Protein AF-A0A960V7I1-F1 (afdb_monomer_lite)

Foldseek 3Di:
DQLQQPADQLLVLLLLLLQLLVVLCVVVVHDDAPLLSSVLSSLVSCVSYPVSCVVCVVLADPDLCVLVVVPVVADLQPLRLVSSLSSLVSNLSVLLLVLLQDDDDPCSVVSLQSSLVSLQSNLVSCVSNVNNSSSVSSPCCSVCSPVSSPSSSVSVVVCSSYRRDNDDQDPVNCVNPVPPPDVVVVVVVVCVVVVNDDDPPDDPPPDDPVVVVVVVVPDD

pLDDT: mean 78.16, std 18.85, range [32.22, 98.19]

Secondary structure (DSSP, 8-state):
---------HHHHHHHHHHHHHHHHHHTT----HHHHHHHHHHHHHHH-HHHHHHHGGG--SSTTHHHHHHHHS-TTTT-HHHHHHHHHHHHHHHHHHHHHS---TTHHHHTHHHHHHHHHHHHHHHHTT-HHHHHHHHHHHHTHHHHHHHHHHHHHHTTTSPPPP-PPPHHHHHHHTT---HHHHHHHHHHHTT-PPP----S----HHHHHHHTT---

Sequence (220 aa):
MEPELPGGVWKDTYSHHLLGLGRFLEKNKTSMQAENFVYLAGMIARWLDKDYKEDTETFIMEDPEEMDHVVRRHSPFIGQNAPVVTISRLNAEFLTITIAQKEKSVFRQFELKTPKKFFGIASTYSYQAGNKNLAEIFRFFSMKINPITEVLGSYLDSLDGKLPEHSPITEGLWDKFGKSLNSRNKRKEYNEKMGIEEEIVDRDSEVEVNKLIRGLFSGN

Radius of gyration: 18.8 Å; chains: 1; bounding box: 44×60×39 Å

Structure (mmCIF, N/CA/C/O backbone):
data_AF-A0A960V7I1-F1
#
_entry.id   AF-A0A960V7I1-F1
#
loop_
_atom_site.group_PDB
_atom_site.id
_atom_site.type_symbol
_atom_site.label_atom_id
_atom_site.label_alt_id
_atom_site.label_comp_id
_atom_site.label_asym_id
_atom_site.label_entity_id
_atom_site.label_seq_id
_atom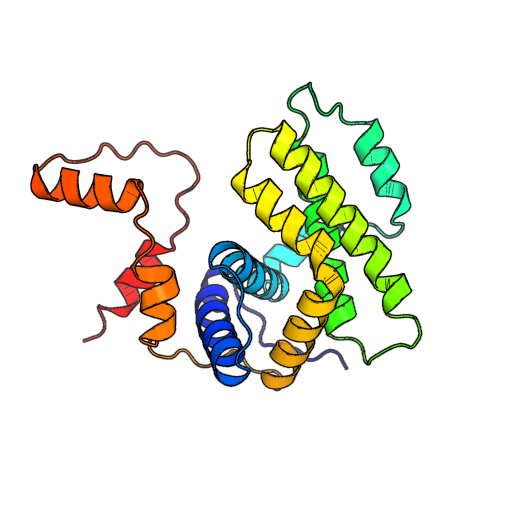_site.pdbx_PDB_ins_code
_atom_site.Cartn_x
_atom_site.Cartn_y
_atom_site.Cartn_z
_atom_site.occupancy
_atom_site.B_iso_or_equiv
_atom_site.auth_seq_id
_atom_site.auth_comp_id
_atom_site.auth_asym_id
_atom_site.auth_atom_id
_atom_site.pdbx_PDB_model_num
ATOM 1 N N . MET A 1 1 ? -16.861 -16.842 2.582 1.00 32.22 1 MET A N 1
ATOM 2 C CA . MET A 1 1 ? -17.668 -15.721 2.065 1.00 32.22 1 MET A CA 1
ATOM 3 C C . MET A 1 1 ? -16.778 -14.507 2.230 1.00 32.22 1 MET A C 1
ATOM 5 O O . MET A 1 1 ? -16.422 -14.220 3.366 1.00 32.22 1 MET A O 1
ATOM 9 N N . GLU A 1 2 ? -16.264 -13.933 1.141 1.00 37.22 2 GLU A N 1
ATOM 10 C CA . GLU A 1 2 ? -15.474 -12.700 1.246 1.00 37.22 2 GLU A CA 1
ATOM 11 C C . GLU A 1 2 ? -16.394 -11.598 1.787 1.00 37.22 2 GLU A C 1
ATOM 13 O O . GLU A 1 2 ? -17.542 -11.521 1.346 1.00 37.22 2 GLU A O 1
ATOM 18 N N . PRO A 1 3 ? -15.968 -10.793 2.774 1.00 38.22 3 PRO A N 1
ATOM 19 C CA . PRO A 1 3 ? -16.756 -9.647 3.190 1.00 38.22 3 PRO A CA 1
ATOM 20 C C . PRO A 1 3 ? -16.837 -8.673 2.009 1.00 38.22 3 PRO A C 1
ATOM 22 O O . PRO A 1 3 ? -15.858 -8.002 1.680 1.00 38.22 3 PRO A O 1
ATOM 25 N N . GLU A 1 4 ? -18.003 -8.619 1.362 1.00 50.44 4 GLU A N 1
ATOM 26 C CA . GLU A 1 4 ? -18.344 -7.602 0.368 1.00 50.44 4 GLU A CA 1
ATOM 27 C C . GLU A 1 4 ? -18.485 -6.261 1.094 1.00 50.44 4 GLU A C 1
ATOM 29 O O . GLU A 1 4 ? -19.568 -5.837 1.491 1.00 50.44 4 GLU A O 1
ATOM 34 N N . LEU A 1 5 ? -17.353 -5.598 1.330 1.00 55.09 5 LEU A N 1
ATOM 35 C CA . LEU A 1 5 ? -17.354 -4.171 1.626 1.00 55.09 5 LEU A CA 1
ATOM 36 C C . LEU A 1 5 ? -18.047 -3.455 0.454 1.00 55.09 5 LEU A C 1
ATOM 38 O O . LEU A 1 5 ? -17.820 -3.857 -0.691 1.00 55.09 5 LEU A O 1
ATOM 42 N N . PRO A 1 6 ? -18.877 -2.422 0.696 1.00 52.47 6 PRO A N 1
ATOM 43 C CA . PRO A 1 6 ? -19.656 -1.805 -0.367 1.00 52.47 6 PRO A CA 1
ATOM 44 C C . PRO A 1 6 ? -18.699 -1.277 -1.432 1.00 52.47 6 PRO A C 1
ATOM 46 O O . PRO A 1 6 ? -17.893 -0.385 -1.156 1.00 52.47 6 PRO A O 1
ATOM 49 N N . GLY A 1 7 ? -18.756 -1.872 -2.623 1.00 55.75 7 GLY A N 1
ATOM 50 C CA . GLY A 1 7 ? -17.982 -1.407 -3.765 1.00 55.75 7 GLY A CA 1
ATOM 51 C C . GLY A 1 7 ? -18.329 0.048 -4.070 1.00 55.75 7 GLY A C 1
ATOM 52 O O . GLY A 1 7 ? -19.474 0.474 -3.904 1.00 55.75 7 GLY A O 1
ATOM 53 N N . GLY A 1 8 ? -17.340 0.823 -4.496 1.00 60.84 8 GLY A N 1
ATOM 54 C CA . GLY A 1 8 ? -17.523 2.231 -4.832 1.0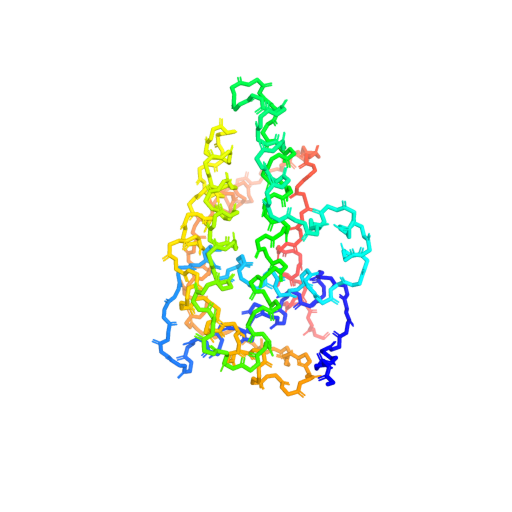0 60.84 8 GLY A CA 1
ATOM 55 C C . GLY A 1 8 ? -16.308 2.794 -5.552 1.00 60.84 8 GLY A C 1
ATOM 56 O O . GLY A 1 8 ? -15.220 2.227 -5.466 1.00 60.84 8 GLY A O 1
ATOM 57 N N . VAL A 1 9 ? -16.491 3.915 -6.250 1.00 71.12 9 VAL A N 1
ATOM 58 C CA . VAL A 1 9 ? -15.398 4.606 -6.944 1.00 71.12 9 VAL A CA 1
ATOM 59 C C . VAL A 1 9 ? -14.367 5.053 -5.908 1.00 71.12 9 VAL A C 1
ATOM 61 O O . VAL A 1 9 ? -14.715 5.638 -4.878 1.00 71.12 9 VAL A O 1
ATOM 64 N N . TRP A 1 10 ? -13.085 4.797 -6.161 1.00 72.62 10 TRP A N 1
ATOM 65 C CA . TRP A 1 10 ? -12.005 5.025 -5.197 1.00 72.62 10 TRP A CA 1
ATOM 66 C C . TRP A 1 10 ? -11.959 6.475 -4.701 1.00 72.62 10 TRP A C 1
ATOM 68 O O . TRP A 1 10 ? -11.600 6.727 -3.552 1.00 72.62 10 TRP A O 1
ATOM 78 N N . LYS A 1 11 ? -12.336 7.435 -5.555 1.00 68.94 11 LYS A N 1
ATOM 79 C CA . LYS A 1 11 ? -12.411 8.862 -5.215 1.00 68.94 11 LYS A CA 1
ATOM 80 C C . LYS A 1 11 ? -13.413 9.141 -4.096 1.00 68.94 11 LYS A C 1
ATOM 82 O O . LYS A 1 11 ? -13.143 9.983 -3.241 1.00 68.94 11 LYS A O 1
ATOM 87 N N . ASP A 1 12 ? -14.513 8.398 -4.082 1.00 74.56 12 ASP A N 1
ATOM 88 C CA . ASP A 1 12 ? -15.610 8.577 -3.138 1.00 74.56 12 ASP A CA 1
ATOM 89 C C . ASP A 1 12 ? -15.335 7.826 -1.833 1.00 74.56 12 ASP A C 1
ATOM 91 O O . ASP A 1 12 ? -15.622 8.325 -0.749 1.00 74.56 12 ASP A O 1
ATOM 95 N N . THR A 1 13 ? -14.706 6.651 -1.905 1.00 82.38 13 THR A N 1
ATOM 96 C CA . THR A 1 13 ? -14.418 5.823 -0.721 1.00 82.38 13 THR A CA 1
ATOM 97 C C . THR A 1 13 ? -13.126 6.224 -0.004 1.00 82.38 13 THR A C 1
ATOM 99 O O . THR A 1 13 ? -12.967 5.966 1.193 1.00 82.38 13 THR A O 1
ATOM 102 N N . TYR A 1 14 ? -12.198 6.902 -0.688 1.00 87.12 14 TYR A N 1
ATOM 103 C CA . TYR A 1 14 ? -10.903 7.280 -0.122 1.00 87.12 14 TYR A CA 1
ATOM 104 C C . TYR A 1 14 ? -11.017 8.165 1.121 1.00 87.12 14 TYR A C 1
ATOM 106 O O . TYR A 1 14 ? -10.355 7.886 2.120 1.00 87.12 14 TYR A O 1
ATOM 114 N N . SER A 1 15 ? -11.851 9.208 1.102 1.00 83.31 15 SER A N 1
ATOM 115 C CA . SER A 1 15 ? -12.019 10.109 2.254 1.00 83.31 15 SER A CA 1
ATOM 116 C C . SER A 1 15 ? -12.587 9.374 3.472 1.00 83.31 15 SER A C 1
ATOM 118 O O . SER A 1 15 ? -12.107 9.566 4.592 1.00 83.31 15 SER A O 1
ATOM 120 N N . HIS A 1 16 ? -13.538 8.467 3.246 1.00 87.12 16 HIS A N 1
ATOM 121 C CA . HIS A 1 16 ? -14.121 7.618 4.281 1.00 87.12 16 HIS A CA 1
ATOM 122 C C . HIS A 1 16 ? -13.062 6.722 4.924 1.00 87.12 16 HIS A C 1
ATOM 124 O O . HIS A 1 16 ? -12.938 6.685 6.150 1.00 87.12 16 HIS A O 1
ATOM 130 N N . HIS A 1 17 ? -12.244 6.045 4.115 1.00 90.06 17 HIS A N 1
ATOM 131 C CA . HIS A 1 17 ? -11.171 5.198 4.629 1.00 90.06 17 HIS A CA 1
ATOM 132 C C . HIS A 1 17 ? -10.051 5.991 5.283 1.00 90.06 17 HIS A C 1
ATOM 134 O O . HIS A 1 17 ? -9.528 5.554 6.303 1.00 90.06 17 HIS A O 1
ATOM 140 N N . LEU A 1 18 ? -9.716 7.171 4.765 1.00 90.06 18 LEU A N 1
ATOM 141 C CA . LEU A 1 18 ? -8.732 8.050 5.379 1.00 90.06 18 LEU A CA 1
ATOM 142 C C . LEU A 1 18 ? -9.168 8.413 6.803 1.00 90.06 18 LEU A C 1
ATOM 144 O O . LEU A 1 18 ? -8.428 8.191 7.756 1.00 90.06 18 LEU A O 1
ATOM 148 N N . LEU A 1 19 ? -10.391 8.903 6.987 1.00 88.81 19 LEU A N 1
ATOM 149 C CA . LEU A 1 19 ? -10.877 9.316 8.307 1.00 88.81 19 LEU A CA 1
ATOM 150 C C . LEU A 1 19 ? -11.149 8.119 9.227 1.00 88.81 19 LEU A C 1
ATOM 152 O O . LEU A 1 19 ? -10.783 8.149 10.406 1.00 88.81 19 LEU A O 1
ATOM 156 N N . GLY A 1 20 ? -11.732 7.049 8.687 1.00 90.50 20 GLY A N 1
ATOM 157 C CA . GLY A 1 20 ? -12.020 5.817 9.415 1.00 90.50 20 GLY A CA 1
ATOM 158 C C . GLY A 1 20 ? -10.753 5.138 9.936 1.00 90.50 20 GLY A C 1
ATOM 159 O O . GLY A 1 20 ? -10.658 4.848 11.129 1.00 90.50 20 GLY A O 1
ATOM 160 N N . LEU A 1 21 ? -9.748 4.950 9.074 1.00 91.81 21 LEU A N 1
ATOM 161 C CA . LEU A 1 21 ? -8.443 4.411 9.466 1.00 91.81 21 LEU A CA 1
ATOM 162 C C . LEU A 1 21 ? -7.760 5.330 10.482 1.00 91.81 21 LEU A C 1
ATOM 164 O O . LEU A 1 21 ? -7.134 4.852 11.425 1.00 91.81 21 LEU A O 1
ATOM 168 N N . GLY A 1 22 ? -7.897 6.649 10.322 1.00 89.38 22 GLY A N 1
ATOM 169 C CA . GLY A 1 22 ? -7.337 7.636 11.245 1.00 89.38 22 GLY A CA 1
ATOM 170 C C . GLY A 1 22 ? -7.813 7.415 12.672 1.00 89.38 22 GLY A C 1
ATOM 171 O O . GLY A 1 22 ? -7.008 7.212 13.581 1.00 89.38 22 GLY A O 1
ATOM 172 N N . ARG A 1 23 ? -9.131 7.351 12.844 1.00 88.12 23 ARG A N 1
ATOM 173 C CA . ARG A 1 23 ? -9.769 7.096 14.139 1.00 88.12 23 ARG A CA 1
ATOM 1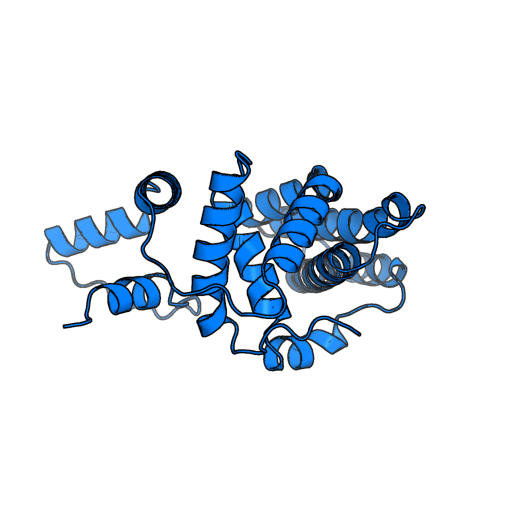74 C C . ARG A 1 23 ? -9.458 5.713 14.683 1.00 88.12 23 ARG A C 1
ATOM 176 O O . ARG A 1 23 ? -9.242 5.561 15.883 1.00 88.12 23 ARG A O 1
ATOM 183 N N . PHE A 1 24 ? -9.419 4.706 13.811 1.00 91.88 24 PHE A N 1
ATOM 184 C CA . PHE A 1 24 ? -9.032 3.355 14.197 1.00 91.88 24 PHE A CA 1
ATOM 185 C C . PHE A 1 24 ? -7.625 3.342 14.808 1.00 91.88 24 PHE A C 1
ATOM 187 O O . PHE A 1 24 ? -7.423 2.779 15.885 1.00 91.88 24 PHE A O 1
ATOM 194 N N . LEU A 1 25 ? -6.659 4.006 14.173 1.00 90.62 25 LEU A N 1
ATOM 195 C CA . LEU A 1 25 ? -5.288 4.097 14.672 1.00 90.62 25 LEU A CA 1
ATOM 196 C C . LEU A 1 25 ? -5.190 4.898 15.977 1.00 90.62 25 LEU A C 1
ATOM 198 O O . LEU A 1 25 ? -4.498 4.457 16.896 1.00 90.62 25 LEU A O 1
ATOM 202 N N . GLU A 1 26 ? -5.909 6.020 16.095 1.00 89.00 26 GLU A N 1
ATOM 203 C CA . GLU A 1 26 ? -5.981 6.818 17.331 1.00 89.00 26 GLU A CA 1
ATOM 204 C C . GLU A 1 26 ? -6.538 5.991 18.500 1.00 89.00 26 GLU A C 1
ATOM 206 O O . GLU A 1 26 ? -5.911 5.906 19.559 1.00 89.00 26 GLU A O 1
ATOM 211 N N . LYS A 1 27 ? -7.669 5.305 18.289 1.00 88.88 27 LYS A N 1
ATOM 212 C CA . LYS A 1 27 ? -8.312 4.437 19.288 1.00 88.88 27 LYS A CA 1
ATOM 213 C C . LYS A 1 27 ? -7.384 3.314 19.754 1.00 88.88 27 LYS A C 1
ATOM 215 O O . LYS A 1 27 ? -7.341 3.007 20.943 1.00 88.88 27 LYS A O 1
ATOM 220 N N . ASN A 1 28 ? -6.620 2.730 18.832 1.00 87.12 28 ASN A N 1
ATOM 221 C CA . ASN A 1 28 ? -5.674 1.648 19.112 1.00 87.12 28 ASN A CA 1
ATOM 222 C C . ASN A 1 28 ? -4.270 2.143 19.502 1.00 87.12 28 ASN A C 1
ATOM 224 O O . ASN A 1 28 ? -3.343 1.338 19.581 1.00 87.12 28 ASN A O 1
ATOM 228 N N . LYS A 1 29 ? -4.082 3.455 19.723 1.00 85.81 29 LYS A N 1
ATOM 229 C CA . LYS A 1 29 ? -2.790 4.081 20.068 1.00 85.81 29 LYS A CA 1
ATOM 230 C C . LYS A 1 29 ? -1.644 3.663 19.133 1.00 85.81 29 LYS A C 1
ATOM 232 O O . LYS A 1 29 ? -0.489 3.567 19.545 1.00 85.81 29 LYS A O 1
ATOM 237 N N . THR A 1 30 ? -1.964 3.401 17.868 1.00 86.81 30 THR A N 1
ATOM 238 C CA . THR A 1 30 ? -1.003 2.971 16.853 1.00 86.81 30 THR A CA 1
ATOM 239 C C . THR A 1 30 ? -0.568 4.180 16.040 1.00 86.81 30 THR A C 1
ATOM 241 O O . THR A 1 30 ? -1.388 4.869 15.441 1.00 86.81 30 THR A O 1
ATOM 244 N N . SER A 1 31 ? 0.737 4.449 16.006 1.00 83.06 31 SER A N 1
ATOM 245 C CA . SER A 1 31 ? 1.285 5.570 15.243 1.00 83.06 31 SER A CA 1
ATOM 246 C C . SER A 1 31 ? 1.838 5.110 13.897 1.00 83.06 31 SER A C 1
ATOM 248 O O . SER A 1 31 ? 2.561 4.120 13.800 1.00 83.06 31 SER A O 1
ATOM 250 N N . MET A 1 32 ? 1.515 5.866 12.854 1.00 86.38 32 MET A N 1
ATOM 251 C CA . MET A 1 32 ? 2.027 5.700 11.496 1.00 86.38 32 MET A CA 1
ATOM 252 C C . MET A 1 32 ? 2.286 7.087 10.916 1.00 86.38 32 MET A C 1
ATOM 254 O O . MET A 1 32 ? 1.492 7.997 11.154 1.00 86.38 32 MET A O 1
ATOM 258 N N . GLN A 1 33 ? 3.367 7.269 10.158 1.00 86.06 33 GLN A N 1
ATOM 259 C CA . GLN A 1 33 ? 3.625 8.547 9.486 1.00 86.06 33 GLN A CA 1
ATOM 260 C C . GLN A 1 33 ? 2.514 8.893 8.484 1.00 86.06 33 GLN A C 1
ATOM 262 O O . GLN A 1 33 ? 1.865 8.003 7.934 1.00 86.06 33 GLN A O 1
ATOM 267 N N . ALA A 1 34 ? 2.293 10.192 8.273 1.00 85.12 34 ALA A N 1
ATOM 268 C CA . ALA A 1 34 ? 1.191 10.721 7.470 1.00 85.12 34 ALA A CA 1
ATOM 269 C C . ALA A 1 34 ? 1.149 10.139 6.046 1.00 85.12 34 ALA A C 1
ATOM 271 O O . ALA A 1 34 ? 0.094 9.710 5.592 1.00 85.12 34 ALA A O 1
ATOM 272 N N . GLU A 1 35 ? 2.294 10.058 5.371 1.00 87.06 35 GLU A N 1
ATOM 273 C CA . GLU A 1 35 ? 2.393 9.583 3.983 1.00 87.06 35 GLU A CA 1
ATOM 274 C C . GLU A 1 35 ? 2.045 8.093 3.857 1.00 87.06 35 GLU A C 1
ATOM 276 O O . GLU A 1 35 ? 1.272 7.702 2.986 1.00 87.06 35 GLU A O 1
ATOM 281 N N . ASN A 1 36 ? 2.544 7.266 4.782 1.00 91.31 36 ASN A N 1
ATOM 282 C CA . ASN A 1 36 ? 2.253 5.829 4.819 1.00 91.31 36 ASN A CA 1
ATOM 283 C C . ASN A 1 36 ? 0.781 5.556 5.130 1.00 91.31 36 ASN A C 1
ATOM 285 O O . ASN A 1 36 ? 0.183 4.637 4.579 1.00 91.31 36 ASN A O 1
ATOM 289 N N . PHE A 1 37 ? 0.195 6.380 5.996 1.00 90.50 37 PHE A N 1
ATOM 290 C CA . PHE A 1 37 ? -1.221 6.326 6.324 1.00 90.50 37 PHE A CA 1
ATOM 291 C C . PHE A 1 37 ? -2.109 6.691 5.131 1.00 90.50 37 PHE A C 1
ATOM 293 O O . PHE A 1 37 ? -3.043 5.958 4.818 1.00 90.50 37 PHE A O 1
ATOM 300 N N . VAL A 1 38 ? -1.796 7.801 4.456 1.00 90.31 38 VAL A N 1
ATOM 301 C CA . VAL A 1 38 ? -2.487 8.248 3.239 1.00 90.31 38 VAL A CA 1
ATOM 302 C C . VAL A 1 38 ? -2.422 7.157 2.177 1.00 90.31 38 VAL A C 1
ATOM 304 O O . VAL A 1 38 ? -3.434 6.806 1.573 1.00 90.31 38 VAL A O 1
ATOM 307 N N . TYR A 1 39 ? -1.242 6.568 1.995 1.00 94.56 39 TYR A N 1
ATOM 308 C CA . TYR A 1 39 ? -1.062 5.479 1.053 1.00 94.56 39 TYR A CA 1
ATOM 309 C C . TYR A 1 39 ? -1.861 4.227 1.448 1.00 94.56 39 TYR A C 1
ATOM 311 O O . TYR A 1 39 ? -2.501 3.641 0.578 1.00 94.56 39 TYR A O 1
ATOM 319 N N . LEU A 1 40 ? -1.904 3.855 2.737 1.00 95.00 40 LEU A N 1
ATOM 320 C CA . LEU A 1 40 ? -2.698 2.720 3.227 1.00 95.00 40 LEU A CA 1
ATOM 321 C C . LEU A 1 40 ? -4.200 2.921 2.981 1.00 95.00 40 LEU A C 1
ATOM 323 O O . LEU A 1 40 ? -4.862 2.013 2.487 1.00 95.00 40 LEU A O 1
ATOM 327 N N . ALA A 1 41 ? -4.729 4.115 3.259 1.00 92.69 41 ALA A N 1
ATOM 328 C CA . ALA A 1 41 ? -6.121 4.456 2.962 1.00 92.69 41 ALA A CA 1
ATOM 329 C C . ALA A 1 41 ? -6.414 4.396 1.452 1.00 92.69 41 ALA A C 1
ATOM 331 O O . ALA A 1 41 ? -7.427 3.838 1.037 1.00 92.69 41 ALA A O 1
ATOM 332 N N . GLY A 1 42 ? -5.499 4.906 0.621 1.00 92.25 42 GLY A N 1
ATOM 333 C CA . GLY A 1 42 ? -5.611 4.826 -0.836 1.00 92.25 42 GLY A CA 1
ATOM 334 C C . GLY A 1 42 ? -5.554 3.395 -1.368 1.00 92.25 42 GLY A C 1
ATOM 335 O O . GLY A 1 42 ? -6.258 3.071 -2.317 1.00 92.25 42 GLY A O 1
ATOM 336 N N . MET A 1 43 ? -4.742 2.535 -0.754 1.00 94.12 43 MET A N 1
ATOM 337 C CA . MET A 1 43 ? -4.652 1.112 -1.089 1.00 94.12 43 MET A CA 1
ATOM 338 C C . MET A 1 43 ? -5.987 0.400 -0.839 1.00 94.12 43 MET A C 1
ATOM 340 O O . MET A 1 43 ? -6.441 -0.355 -1.690 1.00 94.12 43 MET A O 1
ATOM 344 N N . ILE A 1 44 ? -6.650 0.697 0.285 1.00 92.69 44 ILE A N 1
ATOM 345 C CA . ILE A 1 44 ? -7.977 0.152 0.611 1.00 92.69 44 ILE A CA 1
ATOM 346 C C . ILE A 1 44 ? -9.030 0.665 -0.376 1.00 92.69 44 ILE A C 1
ATOM 348 O O . ILE A 1 44 ? -9.786 -0.128 -0.920 1.00 92.69 44 ILE A O 1
ATOM 352 N N . ALA A 1 45 ? -9.048 1.969 -0.662 1.00 90.31 45 ALA A N 1
ATOM 353 C CA . ALA A 1 45 ? -10.014 2.556 -1.591 1.00 90.31 45 ALA A CA 1
ATOM 354 C C . ALA A 1 45 ? -9.893 1.972 -3.009 1.00 90.31 45 ALA A C 1
ATOM 356 O O . ALA A 1 45 ? -10.894 1.575 -3.596 1.00 90.31 45 ALA A O 1
ATOM 357 N N . ARG A 1 46 ? -8.665 1.835 -3.533 1.00 90.06 46 ARG A N 1
ATOM 358 C CA . ARG A 1 46 ? -8.405 1.178 -4.828 1.00 90.06 46 ARG A CA 1
ATOM 359 C C . ARG A 1 46 ? -8.819 -0.290 -4.842 1.00 90.06 46 ARG A C 1
ATOM 361 O O . ARG A 1 46 ? -9.252 -0.790 -5.867 1.00 90.06 46 ARG A O 1
ATOM 368 N N . TRP A 1 47 ? -8.693 -0.979 -3.712 1.00 88.44 47 TRP A N 1
ATOM 369 C CA . TRP A 1 47 ? -9.152 -2.359 -3.582 1.00 88.44 47 TRP A CA 1
ATOM 370 C C . TRP A 1 47 ? -10.672 -2.501 -3.550 1.00 88.44 47 TRP A C 1
ATOM 372 O O . TRP A 1 47 ? -11.185 -3.582 -3.803 1.00 88.44 47 TRP A O 1
ATOM 382 N N . LEU A 1 48 ? -11.422 -1.462 -3.212 1.00 85.75 48 LEU A N 1
ATOM 383 C CA . LEU A 1 48 ? -12.887 -1.516 -3.251 1.00 85.75 48 LEU A CA 1
ATOM 384 C C . LEU A 1 48 ? -13.459 -1.014 -4.575 1.00 85.75 48 LEU A C 1
ATOM 386 O O . LEU A 1 48 ? -14.639 -1.222 -4.852 1.00 85.75 48 LEU A O 1
ATOM 390 N N . ASP A 1 49 ? -12.614 -0.396 -5.391 1.00 86.81 49 ASP A N 1
ATOM 391 C CA . ASP A 1 49 ? -12.974 0.089 -6.707 1.00 86.81 49 ASP A CA 1
ATOM 392 C C . ASP A 1 49 ? -12.953 -1.053 -7.726 1.00 86.81 49 ASP A C 1
ATOM 394 O O . ASP A 1 49 ? -11.929 -1.697 -7.968 1.00 86.81 49 ASP A O 1
ATOM 398 N N . LYS A 1 50 ? -14.129 -1.320 -8.295 1.00 86.31 50 LYS A N 1
ATOM 399 C CA . LYS A 1 50 ? -14.328 -2.378 -9.279 1.00 86.31 50 LYS A CA 1
ATOM 400 C C . LYS A 1 50 ? -13.662 -2.040 -10.613 1.00 86.31 50 LYS A C 1
ATOM 402 O O . LYS A 1 50 ? -12.983 -2.902 -11.161 1.00 86.31 50 LYS A O 1
ATOM 407 N N . ASP A 1 51 ? -13.802 -0.806 -11.083 1.00 83.50 51 ASP A N 1
ATOM 408 C CA . ASP A 1 51 ? -13.233 -0.363 -12.357 1.00 83.50 51 ASP A CA 1
ATOM 409 C C . ASP A 1 51 ? -11.701 -0.415 -12.276 1.00 83.50 51 ASP A C 1
ATOM 411 O O . ASP A 1 51 ? -11.030 -0.946 -13.157 1.00 83.50 51 ASP A O 1
ATOM 415 N N . TYR A 1 52 ? -11.139 0.020 -11.141 1.00 85.50 52 TYR A N 1
ATOM 416 C CA . TYR A 1 52 ? -9.703 -0.092 -10.890 1.00 85.50 52 TYR A CA 1
ATOM 417 C C . TYR A 1 52 ? -9.213 -1.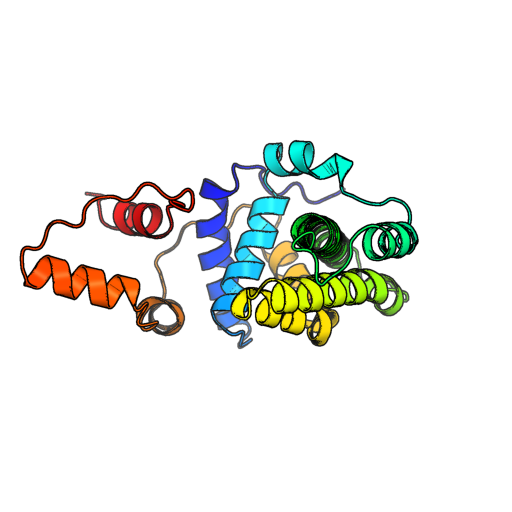544 -10.916 1.00 85.50 52 TYR A C 1
ATOM 419 O O . TYR A 1 52 ? -8.122 -1.822 -11.420 1.00 85.50 52 TYR A O 1
ATOM 427 N N . LYS A 1 53 ? -9.984 -2.479 -10.351 1.00 85.94 53 LYS A N 1
ATOM 428 C CA . LYS A 1 53 ? -9.641 -3.906 -10.381 1.00 85.94 53 LYS A CA 1
ATOM 429 C C . LYS A 1 53 ? -9.662 -4.458 -11.797 1.00 85.94 53 LYS A C 1
ATOM 431 O O . LYS A 1 53 ? -8.693 -5.103 -12.173 1.00 85.94 53 LYS A O 1
ATOM 436 N N . GLU A 1 54 ? -10.715 -4.180 -12.560 1.00 87.44 54 GLU A N 1
ATOM 437 C CA . GLU A 1 54 ? -10.840 -4.627 -13.953 1.00 87.44 54 GLU A CA 1
ATOM 438 C C . GLU A 1 54 ? -9.674 -4.099 -14.807 1.00 87.44 54 GLU A C 1
ATOM 440 O O . GLU A 1 54 ? -9.017 -4.868 -15.508 1.00 87.44 54 GLU A O 1
ATOM 445 N N . ASP A 1 55 ? -9.317 -2.821 -14.655 1.00 85.75 55 ASP A N 1
ATOM 446 C CA . ASP A 1 55 ? -8.192 -2.205 -15.371 1.00 85.75 55 ASP A CA 1
ATOM 447 C C . ASP A 1 55 ? -6.827 -2.794 -14.984 1.00 85.75 55 ASP A C 1
ATOM 449 O O . ASP A 1 55 ? -5.876 -2.771 -15.775 1.00 85.75 55 ASP A O 1
ATOM 453 N N . THR A 1 56 ? -6.691 -3.288 -13.749 1.00 87.56 56 THR A N 1
ATOM 454 C CA . THR A 1 56 ? -5.402 -3.743 -13.209 1.00 87.56 56 THR A CA 1
ATOM 455 C C . THR A 1 56 ? -5.228 -5.255 -13.154 1.00 87.56 56 THR A C 1
ATOM 457 O O . THR A 1 56 ? -4.106 -5.714 -12.928 1.00 87.56 56 THR A O 1
ATOM 460 N N . GLU A 1 57 ? -6.283 -6.026 -13.423 1.00 87.31 57 GLU A N 1
ATOM 461 C CA . GLU A 1 57 ? -6.300 -7.490 -13.350 1.00 87.31 57 GLU A CA 1
ATOM 462 C C . GLU A 1 57 ? -5.197 -8.118 -14.207 1.00 87.31 57 GLU A C 1
ATOM 464 O O . GLU A 1 57 ? -4.467 -8.990 -13.743 1.00 87.31 57 GLU A O 1
ATOM 469 N N . THR A 1 58 ? -4.982 -7.591 -15.416 1.00 88.56 58 THR A N 1
ATOM 470 C CA . THR A 1 58 ? -3.953 -8.091 -16.348 1.00 88.56 58 THR A CA 1
ATOM 471 C C . THR A 1 58 ? -2.510 -7.953 -15.850 1.00 88.56 58 THR A C 1
ATOM 473 O O . THR A 1 58 ? -1.601 -8.553 -16.425 1.00 88.56 58 THR A O 1
ATOM 476 N N . PHE A 1 59 ? -2.271 -7.169 -14.794 1.00 89.19 59 PHE A N 1
ATOM 477 C CA . PHE A 1 59 ? -0.951 -7.008 -14.185 1.00 89.19 59 PHE A CA 1
ATOM 478 C C . PHE A 1 59 ? -0.746 -7.886 -12.947 1.00 89.19 59 PHE A C 1
ATOM 480 O O . PHE A 1 59 ? 0.372 -7.912 -12.421 1.00 89.19 59 PHE A O 1
ATOM 487 N N . ILE A 1 60 ? -1.787 -8.564 -12.456 1.00 91.88 60 ILE A N 1
ATOM 488 C CA . ILE A 1 60 ? -1.683 -9.485 -11.323 1.00 91.88 60 ILE A CA 1
ATOM 489 C C . ILE A 1 60 ? -1.055 -10.793 -11.811 1.00 91.88 60 ILE A C 1
ATOM 491 O O . ILE A 1 60 ? -1.520 -11.406 -12.764 1.00 91.88 60 ILE A O 1
ATOM 495 N N . MET A 1 61 ? 0.041 -11.192 -11.172 1.00 90.00 61 MET A N 1
ATOM 496 C CA . MET A 1 61 ? 0.828 -12.367 -11.540 1.00 90.00 61 MET A CA 1
ATOM 497 C C . MET A 1 61 ? 0.289 -13.616 -10.850 1.00 90.00 61 MET A C 1
ATOM 499 O O . MET A 1 61 ? 0.057 -13.609 -9.639 1.00 90.00 61 MET A O 1
ATOM 503 N N . GLU A 1 62 ? 0.178 -14.708 -11.604 1.00 87.56 62 GLU A N 1
ATOM 504 C CA . GLU A 1 62 ? -0.115 -16.033 -11.049 1.00 87.56 62 GLU A CA 1
ATOM 505 C C . GLU A 1 62 ? 1.116 -16.621 -10.345 1.00 87.56 62 GLU A C 1
ATOM 507 O O . GLU A 1 62 ? 1.004 -17.179 -9.251 1.00 87.56 62 GLU A O 1
ATOM 512 N N . ASP A 1 63 ? 2.300 -16.440 -10.941 1.00 89.31 63 ASP A N 1
ATOM 513 C CA . ASP A 1 63 ? 3.580 -16.868 -10.382 1.00 89.31 63 ASP A CA 1
ATOM 514 C C . ASP A 1 63 ? 4.456 -15.660 -9.988 1.00 89.31 63 ASP A C 1
ATOM 516 O O . ASP A 1 63 ? 4.879 -14.873 -10.842 1.00 89.31 63 ASP A O 1
ATOM 520 N N . PRO A 1 64 ? 4.802 -15.507 -8.694 1.00 87.44 64 PRO A N 1
ATOM 521 C CA . PRO A 1 64 ? 5.704 -14.458 -8.239 1.00 87.44 64 PRO A CA 1
ATOM 522 C C . PRO A 1 64 ? 7.097 -14.437 -8.887 1.00 87.44 64 PRO A C 1
ATOM 524 O O . PRO A 1 64 ? 7.782 -13.406 -8.816 1.00 87.44 64 PRO A O 1
ATOM 527 N N . GLU A 1 65 ? 7.555 -15.549 -9.468 1.00 89.38 65 GLU A N 1
ATOM 528 C CA . GLU A 1 65 ? 8.836 -15.623 -10.180 1.00 89.38 65 GLU A CA 1
ATOM 529 C C . GLU A 1 65 ? 8.824 -14.820 -11.493 1.00 89.38 65 GLU A C 1
ATOM 531 O O . GLU A 1 65 ? 9.868 -14.307 -11.911 1.00 89.38 65 GLU A O 1
ATOM 536 N N . GLU A 1 66 ? 7.653 -14.564 -12.087 1.00 89.44 66 GLU A N 1
ATOM 537 C CA . GLU A 1 66 ? 7.508 -13.736 -13.295 1.00 89.44 66 GLU A CA 1
ATOM 538 C C . GLU A 1 66 ? 8.035 -12.310 -13.118 1.00 89.44 66 GLU A C 1
ATOM 540 O O . GLU A 1 66 ? 8.516 -11.675 -14.068 1.00 89.44 66 GLU A O 1
ATOM 545 N N . MET A 1 67 ? 8.024 -11.808 -11.882 1.00 90.94 67 MET A N 1
ATOM 546 C CA . MET A 1 67 ? 8.571 -10.496 -11.563 1.00 90.94 67 MET A CA 1
ATOM 547 C C . MET A 1 67 ? 10.064 -10.402 -11.897 1.00 90.94 67 MET A C 1
ATOM 549 O O . MET A 1 67 ? 10.531 -9.346 -12.328 1.00 90.94 67 MET A O 1
ATOM 553 N N . ASP A 1 68 ? 10.822 -11.495 -11.775 1.00 86.94 68 ASP A N 1
ATOM 554 C CA . ASP A 1 68 ? 12.244 -11.502 -12.120 1.00 86.94 68 ASP A CA 1
ATOM 555 C C . ASP A 1 68 ? 12.437 -11.338 -13.638 1.00 86.94 68 ASP A C 1
ATOM 557 O O . ASP A 1 68 ? 13.368 -10.657 -14.077 1.00 86.94 68 ASP A O 1
ATOM 561 N N . HIS A 1 69 ? 11.522 -11.868 -14.458 1.00 87.12 69 HIS A N 1
ATOM 562 C CA . HIS A 1 69 ? 11.505 -11.630 -15.904 1.00 87.12 69 HIS A CA 1
ATOM 563 C C . HIS A 1 69 ? 11.134 -10.185 -16.252 1.00 87.12 69 HIS A C 1
ATOM 565 O O . HIS A 1 69 ? 11.698 -9.615 -17.188 1.00 87.12 69 HIS A O 1
ATOM 571 N N . VAL A 1 70 ? 10.206 -9.565 -15.519 1.00 86.19 70 VAL A N 1
ATOM 572 C CA . VAL A 1 70 ? 9.879 -8.137 -15.683 1.00 86.19 70 VAL A CA 1
ATOM 573 C C . VAL A 1 70 ? 11.094 -7.271 -15.352 1.00 86.19 70 VAL A C 1
ATOM 575 O O . VAL A 1 70 ? 11.470 -6.427 -16.162 1.00 86.19 70 VAL A O 1
ATOM 578 N N . VAL A 1 71 ? 11.754 -7.528 -14.221 1.00 86.00 71 VAL A N 1
ATOM 579 C CA . VAL A 1 71 ? 12.974 -6.827 -13.792 1.00 86.00 71 VAL A CA 1
ATOM 580 C C . VAL A 1 71 ? 14.097 -6.984 -14.819 1.00 86.00 71 VAL A C 1
ATOM 582 O O . VAL A 1 71 ? 14.727 -6.002 -15.184 1.00 86.00 71 VAL A O 1
ATOM 585 N N . ARG A 1 72 ? 14.340 -8.193 -15.342 1.00 84.12 72 ARG A N 1
ATOM 586 C CA . ARG A 1 72 ? 15.402 -8.423 -16.343 1.00 84.12 72 ARG A CA 1
ATOM 587 C C . ARG A 1 72 ? 15.143 -7.723 -17.677 1.00 84.12 72 ARG A C 1
ATOM 589 O O . ARG A 1 72 ? 16.098 -7.349 -18.350 1.00 84.12 72 ARG A O 1
ATOM 596 N N . ARG A 1 73 ? 13.874 -7.564 -18.070 1.00 82.81 73 ARG A N 1
ATOM 597 C CA . ARG A 1 73 ? 13.486 -6.889 -19.321 1.00 82.81 73 ARG A CA 1
ATOM 598 C C . ARG A 1 73 ? 13.647 -5.371 -19.266 1.00 82.81 73 ARG A C 1
ATOM 600 O O . ARG A 1 73 ? 13.780 -4.755 -20.317 1.00 82.81 73 ARG A O 1
ATOM 607 N N . HIS A 1 74 ? 13.640 -4.778 -18.075 1.00 78.19 74 HIS A N 1
ATOM 608 C CA . HIS A 1 74 ? 13.643 -3.330 -17.902 1.00 78.19 74 HIS A CA 1
ATOM 609 C C . HIS A 1 74 ? 14.920 -2.899 -17.189 1.00 78.19 74 HIS A C 1
ATOM 611 O O . HIS A 1 74 ? 15.150 -3.229 -16.029 1.00 78.19 74 HIS A O 1
ATOM 617 N N . SER A 1 75 ? 15.769 -2.144 -17.885 1.00 66.69 75 SER A N 1
ATOM 618 C CA . SER A 1 75 ? 16.992 -1.636 -17.268 1.00 66.69 75 SER A CA 1
ATOM 619 C C . SER A 1 75 ? 16.668 -0.481 -16.312 1.00 66.69 75 SER A C 1
ATOM 621 O O . SER A 1 75 ? 16.074 0.509 -16.756 1.00 66.69 75 SER A O 1
ATOM 623 N N . PRO A 1 76 ? 17.120 -0.534 -15.043 1.00 60.16 76 PRO A N 1
ATOM 624 C CA . PRO A 1 76 ? 16.836 0.495 -14.043 1.00 60.16 76 PRO A CA 1
ATOM 625 C C . PRO A 1 76 ? 17.349 1.904 -14.400 1.00 60.16 76 PRO A C 1
ATOM 627 O O . PRO A 1 76 ? 16.937 2.902 -13.805 1.00 60.16 76 PRO A O 1
ATOM 630 N N . PHE A 1 77 ? 18.263 1.998 -15.370 1.00 59.06 77 PHE A N 1
ATOM 631 C CA . PHE A 1 77 ? 18.966 3.229 -15.738 1.00 59.06 77 PHE A CA 1
ATOM 632 C C . PHE A 1 77 ? 18.484 3.859 -17.056 1.00 59.06 77 PHE A C 1
ATOM 634 O O . PHE A 1 77 ? 18.975 4.921 -17.424 1.00 59.06 77 PHE A O 1
ATOM 641 N N . ILE A 1 78 ? 17.535 3.236 -17.770 1.00 55.25 78 ILE A N 1
ATOM 642 C CA . ILE A 1 78 ? 17.119 3.660 -19.129 1.00 55.25 78 ILE A CA 1
ATOM 643 C C . ILE A 1 78 ? 15.725 4.327 -19.117 1.00 55.25 78 ILE A C 1
ATOM 645 O O . ILE A 1 78 ? 15.040 4.415 -20.127 1.00 55.25 78 ILE A O 1
ATOM 649 N N . GLY A 1 79 ? 15.256 4.815 -17.963 1.00 56.19 79 GLY A N 1
ATOM 650 C CA . GLY A 1 79 ? 13.946 5.483 -17.872 1.00 56.19 79 GLY A CA 1
ATOM 651 C C . GLY A 1 79 ? 12.744 4.546 -18.072 1.00 56.19 79 GLY A C 1
ATOM 652 O O . GLY A 1 79 ? 11.615 5.007 -18.188 1.00 56.19 79 GLY A O 1
ATOM 653 N N . GLN A 1 80 ? 12.964 3.229 -18.052 1.00 70.31 80 GLN A N 1
ATOM 654 C CA . GLN A 1 80 ? 11.939 2.189 -18.185 1.00 70.31 80 GLN A CA 1
ATOM 655 C C . GLN A 1 80 ? 11.500 1.623 -16.823 1.00 70.31 80 GLN A C 1
ATOM 657 O O . GLN A 1 80 ? 11.122 0.461 -16.699 1.00 70.31 80 GLN A O 1
ATOM 662 N N . ASN A 1 81 ? 11.553 2.451 -15.777 1.00 78.75 81 ASN A N 1
ATOM 663 C CA . ASN A 1 81 ? 11.274 2.025 -14.403 1.00 78.75 81 ASN A CA 1
ATOM 664 C C . ASN A 1 81 ? 9.773 1.923 -14.116 1.00 78.75 81 ASN A C 1
ATOM 666 O O . ASN A 1 81 ? 9.369 1.154 -13.248 1.00 78.75 81 ASN A O 1
ATOM 670 N N . ALA A 1 82 ? 8.947 2.677 -14.851 1.00 81.88 82 ALA A N 1
ATOM 671 C CA . ALA A 1 82 ? 7.511 2.759 -14.603 1.00 81.88 82 ALA A CA 1
ATOM 672 C C . ALA A 1 82 ? 6.798 1.391 -14.677 1.00 81.88 82 ALA A C 1
ATOM 674 O O . ALA A 1 82 ? 6.086 1.082 -13.725 1.00 81.88 82 ALA A O 1
ATOM 675 N N . PRO A 1 83 ? 7.024 0.521 -15.685 1.00 87.00 83 PRO A N 1
ATOM 676 C CA . PRO A 1 83 ? 6.423 -0.817 -15.703 1.00 87.00 83 PRO A CA 1
ATOM 677 C C . PRO A 1 83 ? 6.798 -1.668 -14.486 1.00 87.00 83 PRO A C 1
ATOM 679 O O . PRO A 1 83 ? 5.929 -2.282 -13.872 1.00 87.00 83 PRO A O 1
ATOM 682 N N . VAL A 1 84 ? 8.077 -1.662 -14.089 1.00 90.00 84 VAL A N 1
ATOM 683 C CA . VAL A 1 84 ? 8.558 -2.435 -12.933 1.00 90.00 84 VAL A CA 1
ATOM 684 C C . VAL A 1 84 ? 7.903 -1.942 -11.646 1.00 90.00 84 VAL A C 1
ATOM 686 O O . VAL A 1 84 ? 7.405 -2.756 -10.870 1.00 90.00 84 VAL A O 1
ATOM 689 N N . VAL A 1 85 ? 7.861 -0.621 -11.428 1.00 91.75 85 VAL A N 1
ATOM 690 C CA . VAL A 1 85 ? 7.206 -0.014 -10.257 1.00 91.75 85 VAL A CA 1
ATOM 691 C C . VAL A 1 85 ? 5.717 -0.335 -10.245 1.00 91.75 85 VAL A C 1
ATOM 693 O O . VAL A 1 85 ? 5.206 -0.763 -9.216 1.00 91.75 85 VAL A O 1
ATOM 696 N N . THR A 1 86 ? 5.024 -0.158 -11.369 1.00 91.38 86 THR A N 1
ATOM 697 C CA . THR A 1 86 ? 3.578 -0.376 -11.461 1.00 91.38 86 THR A CA 1
ATOM 698 C C . THR A 1 86 ? 3.216 -1.824 -11.169 1.00 91.38 86 THR A C 1
ATOM 700 O O . THR A 1 86 ? 2.421 -2.069 -10.265 1.00 91.38 86 THR A O 1
ATOM 703 N N . ILE A 1 87 ? 3.833 -2.779 -11.868 1.00 93.00 87 ILE A N 1
ATOM 704 C CA . ILE A 1 87 ? 3.523 -4.207 -11.724 1.00 93.00 87 ILE A CA 1
ATOM 705 C C . ILE A 1 87 ? 3.851 -4.687 -10.307 1.00 93.00 87 ILE A C 1
ATOM 707 O O . ILE A 1 87 ? 3.016 -5.317 -9.659 1.00 93.00 87 ILE A O 1
ATOM 711 N N . SER A 1 88 ? 5.033 -4.342 -9.785 1.00 95.38 88 SER A N 1
ATOM 712 C CA . SER A 1 88 ? 5.411 -4.741 -8.424 1.00 95.38 88 SER A CA 1
ATOM 713 C C . SER A 1 88 ? 4.498 -4.119 -7.365 1.00 95.38 88 SER A C 1
ATOM 715 O O . SER A 1 88 ? 4.060 -4.819 -6.457 1.00 95.38 88 SER A O 1
ATOM 717 N N . ARG A 1 89 ? 4.138 -2.836 -7.495 1.00 96.19 89 ARG A N 1
ATOM 718 C CA . ARG A 1 89 ? 3.195 -2.166 -6.591 1.00 96.19 89 ARG A CA 1
ATOM 719 C C . ARG A 1 89 ? 1.829 -2.851 -6.592 1.00 96.19 89 ARG A C 1
ATOM 721 O O . ARG A 1 89 ? 1.334 -3.166 -5.518 1.00 96.19 89 ARG A O 1
ATOM 728 N N . LEU A 1 90 ? 1.235 -3.082 -7.765 1.00 95.00 90 LEU A N 1
ATOM 729 C CA . LEU A 1 90 ? -0.099 -3.684 -7.885 1.00 95.00 90 LEU A CA 1
ATOM 730 C C . LEU A 1 90 ? -0.156 -5.057 -7.215 1.00 95.00 90 LEU A C 1
ATOM 732 O O . LEU A 1 90 ? -1.008 -5.294 -6.362 1.00 95.00 90 LEU A O 1
ATOM 736 N N . ASN A 1 91 ? 0.816 -5.918 -7.518 1.00 96.06 91 ASN A N 1
ATOM 737 C CA . ASN A 1 91 ? 0.899 -7.241 -6.909 1.00 96.06 91 ASN A CA 1
ATOM 738 C C . ASN A 1 91 ? 1.155 -7.175 -5.397 1.00 96.06 91 ASN A C 1
ATOM 740 O O . ASN A 1 91 ? 0.591 -7.958 -4.635 1.00 96.06 91 ASN A O 1
ATOM 744 N N . ALA A 1 92 ? 1.991 -6.239 -4.933 1.00 97.25 92 ALA A N 1
ATOM 745 C CA . ALA A 1 92 ? 2.247 -6.060 -3.508 1.00 97.25 92 ALA A CA 1
ATOM 746 C C . ALA A 1 92 ? 0.984 -5.624 -2.752 1.00 97.25 92 ALA A C 1
ATOM 748 O O . ALA A 1 92 ? 0.659 -6.217 -1.723 1.00 97.25 92 ALA A O 1
ATOM 749 N N . GLU A 1 93 ? 0.269 -4.617 -3.264 1.00 96.38 93 GLU A N 1
ATOM 750 C CA . GLU A 1 93 ? -0.997 -4.130 -2.705 1.00 96.38 93 GLU A CA 1
ATOM 751 C C . GLU A 1 93 ? -2.033 -5.265 -2.659 1.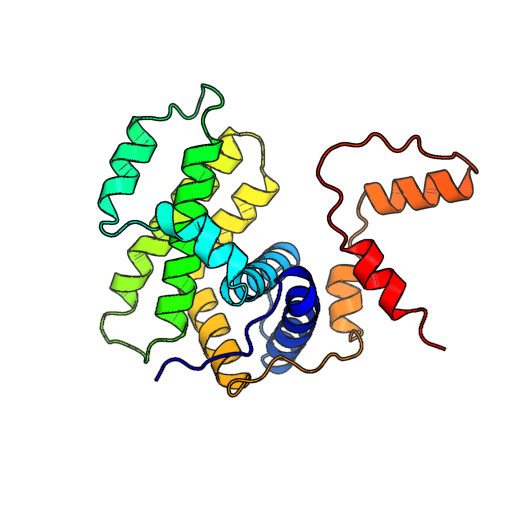00 96.38 93 GLU A C 1
ATOM 753 O O . GLU A 1 93 ? -2.582 -5.549 -1.590 1.00 96.38 93 GLU A O 1
ATOM 758 N N . PHE A 1 94 ? -2.215 -5.975 -3.780 1.00 93.94 94 PHE A N 1
ATOM 759 C CA . PHE A 1 94 ? -3.177 -7.069 -3.913 1.00 93.94 94 PHE A CA 1
ATOM 760 C C . PHE A 1 94 ? -2.929 -8.189 -2.900 1.00 93.94 94 PHE A C 1
ATOM 762 O O . PHE A 1 94 ? -3.817 -8.563 -2.127 1.00 93.94 94 PHE A O 1
ATOM 769 N N . LEU A 1 95 ? -1.695 -8.697 -2.849 1.00 94.62 95 LEU A N 1
ATOM 770 C CA . LEU A 1 95 ? -1.327 -9.778 -1.938 1.00 94.62 95 LEU A CA 1
ATOM 771 C C . LEU A 1 95 ? -1.428 -9.339 -0.476 1.00 94.62 95 LEU A C 1
ATOM 773 O O . LEU A 1 95 ? -1.854 -10.122 0.368 1.00 94.62 95 LEU A O 1
ATOM 777 N N . THR A 1 96 ? -1.072 -8.090 -0.165 1.00 96.12 96 THR A N 1
ATOM 778 C CA . THR A 1 96 ? -1.143 -7.571 1.209 1.00 96.12 96 THR A CA 1
ATOM 779 C C . THR A 1 96 ? -2.576 -7.554 1.724 1.00 96.12 96 THR A C 1
ATOM 781 O O . THR A 1 96 ? -2.817 -8.023 2.836 1.00 96.12 96 THR A O 1
ATOM 784 N N . ILE A 1 97 ? -3.530 -7.061 0.927 1.00 93.62 97 ILE A N 1
ATOM 785 C CA . ILE A 1 97 ? -4.945 -7.044 1.325 1.00 93.62 97 ILE A CA 1
ATOM 786 C C . ILE A 1 97 ? -5.499 -8.464 1.405 1.00 93.62 97 ILE A C 1
ATOM 788 O O . ILE A 1 97 ? -6.098 -8.823 2.418 1.00 93.62 97 ILE A O 1
ATOM 792 N N . THR A 1 98 ? -5.214 -9.296 0.404 1.00 91.56 98 THR A N 1
ATOM 793 C CA . THR A 1 98 ? -5.658 -10.696 0.379 1.00 91.56 98 THR A CA 1
ATOM 794 C C . THR A 1 98 ? -5.189 -11.457 1.623 1.00 91.56 98 THR A C 1
ATOM 796 O O . THR A 1 98 ? -5.962 -12.168 2.257 1.00 91.56 98 THR A O 1
ATOM 799 N N . ILE A 1 99 ? -3.924 -11.292 2.026 1.00 93.69 99 ILE A N 1
ATOM 800 C CA . ILE A 1 99 ? -3.385 -11.929 3.238 1.00 93.69 99 ILE A CA 1
ATOM 801 C C . ILE A 1 99 ? -3.986 -11.315 4.510 1.00 93.69 99 ILE A C 1
ATOM 803 O O . ILE A 1 99 ? -4.135 -12.017 5.508 1.00 93.69 99 ILE A O 1
ATOM 807 N N . ALA A 1 100 ? -4.324 -10.024 4.506 1.00 92.62 100 ALA A N 1
ATOM 808 C CA . ALA A 1 100 ? -4.935 -9.361 5.655 1.00 92.62 100 ALA A CA 1
ATOM 809 C C . ALA A 1 100 ? -6.366 -9.831 5.942 1.00 92.62 100 ALA A C 1
ATOM 811 O O . ALA A 1 100 ? -6.741 -9.869 7.109 1.00 92.62 100 ALA A O 1
ATOM 812 N N . GLN A 1 101 ? -7.129 -10.195 4.907 1.00 88.81 101 GLN A N 1
ATOM 813 C CA . GLN A 1 101 ? -8.512 -10.677 5.028 1.00 88.81 101 GLN A CA 1
ATOM 814 C C . GLN A 1 101 ? -8.618 -12.176 5.348 1.00 88.81 101 GLN A C 1
ATOM 816 O O . GLN A 1 101 ? -9.670 -12.646 5.776 1.00 88.81 101 GLN A O 1
ATOM 821 N N . LYS A 1 102 ? -7.549 -12.948 5.134 1.00 85.75 102 LYS A N 1
ATOM 822 C CA . LYS A 1 102 ? -7.514 -14.368 5.498 1.00 85.75 102 LYS A CA 1
ATOM 823 C C . LYS A 1 102 ? -7.457 -14.539 7.016 1.00 85.75 102 LYS A C 1
ATOM 825 O O . LYS A 1 102 ? -6.767 -13.798 7.720 1.00 85.75 102 LYS A O 1
ATOM 830 N N . GLU A 1 103 ? -8.089 -15.602 7.513 1.00 74.69 103 GLU A N 1
ATOM 831 C CA . GLU A 1 103 ? -7.845 -16.071 8.877 1.00 74.69 103 GLU A CA 1
ATOM 832 C C . GLU A 1 103 ? -6.346 -16.315 9.105 1.00 74.69 103 GLU A C 1
ATOM 834 O O . GLU A 1 103 ? -5.595 -16.661 8.185 1.00 74.69 103 GLU A O 1
ATOM 839 N N . LYS A 1 104 ? -5.883 -16.127 10.347 1.00 77.12 104 LYS A N 1
ATOM 840 C CA . LYS A 1 104 ? -4.460 -16.255 10.688 1.00 77.12 104 LYS A CA 1
ATOM 841 C C . LYS A 1 104 ? -3.957 -17.677 10.402 1.00 77.12 104 LYS A C 1
ATOM 843 O O . LYS A 1 104 ? -4.096 -18.575 11.224 1.00 77.12 104 LYS A O 1
ATOM 848 N N . SER A 1 105 ? -3.305 -17.841 9.255 1.00 79.62 105 SER A N 1
ATOM 849 C CA . SER A 1 105 ? -2.647 -19.079 8.841 1.00 79.62 105 SER A CA 1
ATOM 850 C C . SER A 1 105 ? -1.324 -19.297 9.582 1.00 79.62 105 SER A C 1
ATOM 852 O O . SER A 1 105 ? -0.558 -18.356 9.811 1.00 79.62 105 SER A O 1
ATOM 854 N N . VAL A 1 106 ? -0.993 -20.560 9.877 1.00 80.94 106 VAL A N 1
ATOM 855 C CA . VAL A 1 106 ? 0.339 -20.967 10.374 1.00 80.94 106 VAL A CA 1
ATOM 856 C C . VAL A 1 106 ? 1.438 -20.584 9.372 1.00 80.94 106 VAL A C 1
ATOM 858 O O . VAL A 1 106 ? 2.563 -20.268 9.756 1.00 80.94 106 VAL A O 1
ATOM 861 N N . PHE A 1 107 ? 1.100 -20.531 8.081 1.00 84.75 107 PHE A N 1
ATOM 862 C CA . PHE A 1 107 ? 2.019 -20.184 6.999 1.00 84.75 107 PHE A CA 1
ATOM 863 C C . PHE A 1 107 ? 2.031 -18.692 6.651 1.00 84.75 107 PHE A C 1
ATOM 865 O O . PHE A 1 107 ? 2.723 -18.299 5.713 1.00 84.75 107 PHE A O 1
ATOM 872 N N . ARG A 1 108 ? 1.352 -17.838 7.428 1.00 84.50 108 ARG A N 1
ATOM 873 C CA . ARG A 1 108 ? 1.234 -16.398 7.144 1.00 84.50 108 ARG A CA 1
ATOM 874 C C . ARG A 1 108 ? 2.585 -15.715 6.919 1.00 84.50 108 ARG A C 1
ATOM 876 O O . ARG A 1 108 ? 2.723 -14.885 6.031 1.00 84.50 108 ARG A O 1
ATOM 883 N N . GLN A 1 109 ? 3.615 -16.083 7.684 1.00 85.38 109 GLN A N 1
ATOM 884 C CA . GLN A 1 109 ? 4.961 -15.517 7.509 1.00 85.38 109 GLN A CA 1
ATOM 885 C C . GLN A 1 109 ? 5.590 -15.858 6.149 1.00 85.38 109 GLN A C 1
ATOM 887 O O . GLN A 1 109 ? 6.400 -15.084 5.642 1.00 85.38 109 GLN A O 1
ATOM 892 N N . PHE A 1 110 ? 5.238 -17.000 5.552 1.00 87.69 110 PHE A N 1
ATOM 893 C CA . PHE A 1 110 ? 5.673 -17.362 4.204 1.00 87.69 110 PHE A CA 1
ATOM 894 C C . PHE A 1 110 ? 4.893 -16.583 3.151 1.00 87.69 110 PHE A C 1
ATOM 896 O O . PHE A 1 110 ? 5.518 -16.024 2.253 1.00 87.69 110 PHE A O 1
ATOM 903 N N . GLU A 1 111 ? 3.572 -16.467 3.311 1.00 90.50 111 GLU A N 1
ATOM 904 C CA . GLU A 1 111 ? 2.719 -15.678 2.412 1.00 90.50 111 GLU A CA 1
ATOM 905 C C . GLU A 1 111 ? 3.186 -14.214 2.332 1.00 90.50 111 GLU A C 1
ATOM 907 O O . GLU A 1 111 ? 3.207 -13.622 1.257 1.00 90.50 111 GLU A O 1
ATOM 912 N N . LEU A 1 112 ? 3.662 -13.643 3.445 1.00 93.75 112 LEU A N 1
ATOM 913 C CA . LEU A 1 112 ? 4.137 -12.255 3.511 1.00 93.75 112 LEU A CA 1
ATOM 914 C C . LEU A 1 112 ? 5.496 -12.007 2.830 1.00 93.75 112 LEU A C 1
ATOM 916 O O . LEU A 1 112 ? 5.873 -10.848 2.630 1.00 93.75 112 LEU A O 1
ATOM 920 N N . LYS A 1 113 ? 6.245 -13.049 2.440 1.00 95.06 113 LYS A N 1
ATOM 921 C CA . LYS A 1 113 ? 7.543 -12.876 1.757 1.00 95.06 113 LYS A CA 1
ATOM 922 C C . LYS A 1 113 ? 7.386 -12.245 0.375 1.00 95.06 113 LYS A C 1
ATOM 924 O O . LYS A 1 113 ? 8.202 -11.404 -0.001 1.00 95.06 113 LYS A O 1
ATOM 929 N N . THR A 1 114 ? 6.340 -12.620 -0.353 1.00 95.12 114 THR A N 1
ATOM 930 C CA . THR A 1 114 ? 6.084 -12.136 -1.712 1.00 95.12 114 THR A CA 1
ATOM 931 C C . THR A 1 114 ? 5.731 -10.646 -1.762 1.00 95.12 114 THR A C 1
ATOM 933 O O . THR A 1 114 ? 6.482 -9.899 -2.395 1.00 95.12 114 THR A O 1
ATOM 936 N N . PRO A 1 115 ? 4.697 -10.143 -1.053 1.00 96.81 115 PRO A N 1
ATOM 937 C CA . PRO A 1 115 ? 4.406 -8.709 -1.049 1.00 96.81 115 PRO A CA 1
ATOM 938 C C . PRO A 1 115 ? 5.580 -7.887 -0.503 1.00 96.81 115 PRO A C 1
ATOM 940 O O . PRO A 1 115 ? 5.873 -6.809 -1.017 1.00 96.81 115 PRO A O 1
ATOM 943 N N . LYS A 1 116 ? 6.336 -8.419 0.470 1.00 97.56 116 LYS A N 1
ATOM 944 C CA . LYS A 1 116 ? 7.578 -7.792 0.943 1.00 97.56 116 LYS A CA 1
ATOM 945 C C . LYS A 1 116 ? 8.607 -7.605 -0.174 1.00 97.56 116 LYS A C 1
ATOM 947 O O . LYS A 1 116 ? 9.184 -6.517 -0.275 1.00 97.56 116 LYS A O 1
ATOM 952 N N . LYS A 1 117 ? 8.857 -8.645 -0.983 1.00 96.69 117 LYS A N 1
ATOM 953 C CA . LYS A 1 117 ? 9.772 -8.593 -2.140 1.00 96.69 117 LYS A CA 1
ATOM 954 C C . LYS A 1 117 ? 9.294 -7.541 -3.137 1.00 96.69 117 LYS A C 1
ATOM 956 O O . LYS A 1 117 ? 10.082 -6.689 -3.538 1.00 96.69 117 LYS A O 1
ATOM 961 N N . PHE A 1 118 ? 8.012 -7.555 -3.484 1.00 97.69 118 PHE A N 1
ATOM 962 C CA . PHE A 1 118 ? 7.444 -6.643 -4.473 1.00 97.69 118 PHE A CA 1
ATOM 963 C C . PHE A 1 118 ? 7.465 -5.177 -4.033 1.00 97.69 118 PHE A C 1
ATOM 965 O O . PHE A 1 118 ? 7.931 -4.337 -4.798 1.00 97.69 118 PHE A O 1
ATOM 972 N N . PHE A 1 119 ? 7.117 -4.860 -2.782 1.00 98.19 119 PHE A N 1
ATOM 973 C CA . PHE A 1 119 ? 7.323 -3.506 -2.253 1.00 98.19 119 PHE A CA 1
ATOM 974 C C . PHE A 1 119 ? 8.802 -3.092 -2.255 1.00 98.19 119 PHE A C 1
ATOM 976 O O . PHE A 1 119 ? 9.120 -1.933 -2.513 1.00 98.19 119 PHE A O 1
ATOM 983 N N . GLY A 1 120 ? 9.721 -4.031 -2.004 1.00 97.19 120 GLY A N 1
ATOM 984 C CA . GLY A 1 120 ? 11.159 -3.777 -2.102 1.00 97.19 120 GLY A CA 1
ATOM 985 C C . GLY A 1 120 ? 11.584 -3.387 -3.520 1.00 97.19 120 GLY A C 1
ATOM 986 O O . GLY A 1 120 ? 12.272 -2.385 -3.702 1.00 97.19 120 GLY A O 1
ATOM 987 N N . ILE A 1 121 ? 11.111 -4.124 -4.529 1.00 95.50 121 ILE A N 1
ATOM 988 C CA . ILE A 1 121 ? 11.364 -3.823 -5.945 1.00 95.50 121 ILE A CA 1
ATOM 989 C C . ILE A 1 121 ? 10.763 -2.461 -6.321 1.00 95.50 121 ILE A C 1
ATOM 991 O O . ILE A 1 121 ? 11.470 -1.617 -6.874 1.00 95.50 121 ILE A O 1
ATOM 995 N N . ALA A 1 122 ? 9.501 -2.210 -5.959 1.00 95.75 122 ALA A N 1
ATOM 996 C CA . ALA A 1 122 ? 8.829 -0.937 -6.210 1.00 95.75 122 ALA A CA 1
ATOM 997 C C . ALA A 1 122 ? 9.608 0.239 -5.601 1.00 95.75 122 ALA A C 1
ATOM 999 O O . ALA A 1 122 ? 9.778 1.275 -6.248 1.00 95.75 122 ALA A O 1
ATOM 1000 N N . SER A 1 123 ? 10.125 0.072 -4.379 1.00 96.31 123 SER A N 1
ATOM 1001 C CA . SER A 1 123 ? 10.952 1.066 -3.692 1.00 96.31 123 SER A CA 1
ATOM 1002 C C . SER A 1 123 ? 12.238 1.371 -4.460 1.00 96.31 123 SER A C 1
ATOM 1004 O O . SER A 1 123 ? 12.493 2.531 -4.792 1.00 96.31 123 SER A O 1
ATOM 1006 N N . THR A 1 124 ? 13.021 0.343 -4.806 1.00 94.00 124 THR A N 1
ATOM 1007 C CA . THR A 1 124 ? 14.289 0.508 -5.531 1.00 94.00 124 THR A CA 1
ATOM 1008 C C . THR A 1 124 ? 14.092 1.223 -6.865 1.00 94.00 124 THR A C 1
ATOM 1010 O O . THR A 1 124 ? 14.787 2.202 -7.144 1.00 94.00 124 THR A O 1
ATOM 1013 N N . TYR A 1 125 ? 13.118 0.789 -7.664 1.00 92.44 125 TYR A N 1
ATOM 1014 C CA . TYR A 1 125 ? 12.883 1.370 -8.986 1.00 92.44 125 TYR A CA 1
ATOM 1015 C C . TYR A 1 125 ? 12.263 2.772 -8.912 1.00 92.44 125 TYR A C 1
ATOM 1017 O O . TYR A 1 125 ? 12.579 3.622 -9.746 1.00 92.44 125 TYR A O 1
ATOM 1025 N N . SER A 1 126 ? 11.458 3.069 -7.884 1.00 91.12 126 SER A N 1
ATOM 1026 C CA . SER A 1 126 ? 10.970 4.435 -7.633 1.00 91.12 126 SER A CA 1
ATOM 1027 C C . SER A 1 126 ? 12.112 5.380 -7.275 1.00 91.12 126 SER A C 1
ATOM 1029 O O . SER A 1 126 ? 12.168 6.500 -7.782 1.00 91.12 126 SER A O 1
ATOM 1031 N N . TYR A 1 127 ? 13.061 4.918 -6.454 1.00 90.56 127 TYR A N 1
ATOM 1032 C CA . TYR A 1 127 ? 14.238 5.702 -6.089 1.00 90.56 127 TYR A CA 1
ATOM 1033 C C . TYR A 1 127 ? 15.099 6.006 -7.319 1.00 90.56 127 TYR A C 1
ATOM 1035 O O . TYR A 1 127 ? 15.493 7.151 -7.533 1.00 90.56 127 TYR A O 1
ATOM 1043 N N . GLN A 1 128 ? 15.341 4.998 -8.161 1.00 87.44 128 GLN A N 1
ATOM 1044 C CA . GLN A 1 128 ? 16.104 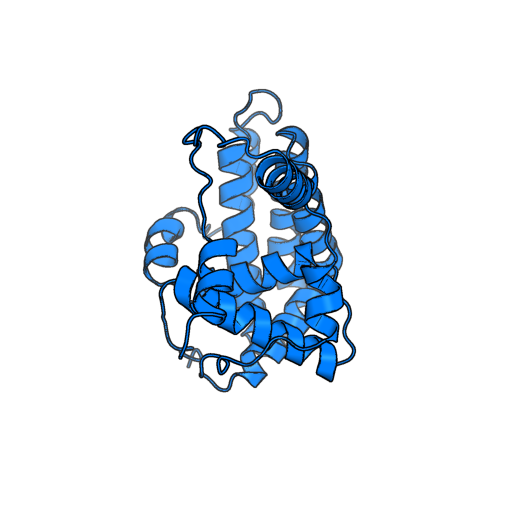5.143 -9.405 1.00 87.44 128 GLN A CA 1
ATOM 1045 C C . GLN A 1 128 ? 15.404 6.039 -10.433 1.00 87.44 128 GLN A C 1
ATOM 1047 O O . GLN A 1 128 ? 16.073 6.746 -11.178 1.00 87.44 128 GLN A O 1
ATOM 1052 N N . ALA A 1 129 ? 14.069 6.076 -10.437 1.00 85.25 129 ALA A N 1
ATOM 1053 C CA . ALA A 1 129 ? 13.283 7.028 -11.223 1.00 85.25 129 ALA A CA 1
ATOM 1054 C C . ALA A 1 129 ? 13.281 8.462 -10.645 1.00 85.25 129 ALA A C 1
ATOM 1056 O O . ALA A 1 129 ? 12.608 9.338 -11.181 1.00 85.25 129 ALA A O 1
ATOM 1057 N N . GLY A 1 130 ? 13.993 8.716 -9.541 1.00 84.81 130 GLY A N 1
ATOM 1058 C CA . GLY A 1 130 ? 14.052 10.021 -8.879 1.00 84.81 130 GLY A CA 1
ATOM 1059 C C . GLY A 1 130 ? 12.879 10.314 -7.936 1.00 84.81 130 GLY A C 1
ATOM 1060 O O . GLY A 1 130 ? 12.846 11.379 -7.319 1.00 84.81 130 GLY A O 1
ATOM 1061 N N . ASN A 1 131 ? 11.942 9.378 -7.756 1.00 87.88 131 ASN A N 1
ATOM 1062 C CA . ASN A 1 131 ? 10.787 9.544 -6.877 1.00 87.88 131 ASN A CA 1
ATOM 1063 C C . ASN A 1 131 ? 11.091 9.051 -5.452 1.00 87.88 131 ASN A C 1
ATOM 1065 O O . ASN A 1 131 ? 10.655 7.980 -5.025 1.00 87.88 131 ASN A O 1
ATOM 1069 N N . LYS A 1 132 ? 11.868 9.851 -4.711 1.00 88.94 132 LYS A N 1
ATOM 1070 C CA . LYS A 1 132 ? 12.346 9.503 -3.361 1.00 88.94 132 LYS A CA 1
ATOM 1071 C C . LYS A 1 132 ? 11.213 9.286 -2.358 1.00 88.94 132 LYS A C 1
ATOM 1073 O O . LYS A 1 132 ? 11.251 8.306 -1.629 1.00 88.94 132 LYS A O 1
ATOM 1078 N N . ASN A 1 133 ? 10.197 10.148 -2.342 1.00 87.62 133 ASN A N 1
ATOM 1079 C CA . ASN A 1 133 ? 9.097 10.026 -1.377 1.00 87.62 133 ASN A CA 1
ATOM 1080 C C . ASN A 1 133 ? 8.326 8.717 -1.578 1.00 87.62 133 ASN A C 1
ATOM 1082 O O . ASN A 1 133 ? 8.073 7.990 -0.622 1.00 87.62 133 ASN A O 1
ATOM 1086 N N . LEU A 1 134 ? 8.011 8.377 -2.831 1.00 90.88 134 LEU A N 1
ATOM 1087 C CA . LEU A 1 134 ? 7.327 7.125 -3.138 1.00 90.88 134 LEU A CA 1
ATOM 1088 C C . LEU A 1 134 ? 8.202 5.904 -2.813 1.00 90.88 134 LEU A C 1
ATOM 1090 O O . LEU A 1 134 ? 7.711 4.915 -2.271 1.00 90.88 134 LEU A O 1
ATOM 1094 N N . ALA A 1 135 ? 9.509 5.997 -3.072 1.00 93.69 135 ALA A N 1
ATOM 1095 C CA . ALA A 1 135 ? 10.457 4.959 -2.691 1.00 93.69 135 ALA A CA 1
ATOM 1096 C C . ALA A 1 135 ? 10.476 4.708 -1.177 1.00 93.69 135 ALA A C 1
ATOM 1098 O O . ALA A 1 135 ? 10.509 3.550 -0.758 1.00 93.69 135 ALA A O 1
ATOM 1099 N N . GLU A 1 136 ? 10.420 5.764 -0.365 1.00 94.88 136 GLU A N 1
ATOM 1100 C CA . GLU A 1 136 ? 10.378 5.668 1.096 1.00 94.88 136 GLU A CA 1
ATOM 1101 C C . GLU A 1 136 ? 9.074 5.045 1.604 1.00 94.88 136 GLU A C 1
ATOM 1103 O O . GLU A 1 136 ? 9.121 4.187 2.490 1.00 94.88 136 GLU A O 1
ATOM 1108 N N . ILE A 1 137 ? 7.932 5.386 0.997 1.00 96.06 137 ILE A N 1
ATOM 1109 C CA . ILE A 1 137 ? 6.643 4.745 1.301 1.00 96.06 137 ILE A CA 1
ATOM 1110 C C . ILE A 1 137 ? 6.738 3.239 1.031 1.00 96.06 137 ILE A C 1
ATOM 1112 O O . ILE A 1 137 ? 6.504 2.425 1.923 1.00 96.06 137 ILE A O 1
ATOM 1116 N N . PHE A 1 138 ? 7.165 2.827 -0.164 1.00 97.88 138 PHE A N 1
ATOM 1117 C CA . PHE A 1 138 ? 7.288 1.400 -0.483 1.00 97.88 138 PHE A CA 1
ATOM 1118 C C . PHE A 1 138 ? 8.328 0.684 0.386 1.00 97.88 138 PHE A C 1
ATOM 1120 O O . PHE A 1 138 ? 8.114 -0.457 0.800 1.00 97.88 138 PHE A O 1
ATOM 1127 N N . ARG A 1 139 ? 9.430 1.357 0.736 1.00 97.88 139 ARG A N 1
ATOM 1128 C CA . ARG A 1 139 ? 10.439 0.822 1.660 1.00 97.88 139 ARG A CA 1
ATOM 1129 C C . ARG A 1 139 ? 9.830 0.551 3.029 1.00 97.88 139 ARG A C 1
ATOM 1131 O O . ARG A 1 139 ? 10.064 -0.518 3.597 1.00 97.88 139 ARG A O 1
ATOM 1138 N N . PHE A 1 140 ? 9.028 1.484 3.545 1.00 97.31 140 PHE A N 1
ATOM 1139 C CA . PHE A 1 140 ? 8.292 1.300 4.790 1.00 97.31 140 PHE A CA 1
ATOM 1140 C C . PHE A 1 140 ? 7.379 0.075 4.700 1.00 97.31 140 PHE A C 1
ATOM 1142 O O . PHE A 1 140 ? 7.457 -0.790 5.572 1.00 97.31 140 PHE A O 1
ATOM 1149 N N . PHE A 1 141 ? 6.600 -0.057 3.624 1.00 97.69 141 PHE A N 1
ATOM 1150 C CA . PHE A 1 141 ? 5.703 -1.198 3.425 1.00 97.69 141 PHE A CA 1
ATOM 1151 C C . PHE A 1 141 ? 6.441 -2.538 3.337 1.00 97.69 141 PHE A C 1
ATOM 1153 O O . PHE A 1 141 ? 6.043 -3.502 3.989 1.00 97.69 141 PHE A O 1
ATOM 1160 N N . SER A 1 142 ? 7.578 -2.593 2.642 1.00 98.06 142 SER A N 1
ATOM 1161 C CA . SER A 1 142 ? 8.429 -3.788 2.593 1.00 98.06 142 SER A CA 1
ATOM 1162 C C . SER A 1 142 ? 8.975 -4.165 3.979 1.00 98.06 142 SER A C 1
ATOM 1164 O O . SER A 1 142 ? 8.905 -5.319 4.411 1.00 98.06 142 SER A O 1
ATOM 1166 N N . MET A 1 143 ? 9.495 -3.191 4.729 1.00 97.38 143 MET A N 1
ATOM 1167 C CA . MET A 1 143 ? 10.101 -3.438 6.042 1.00 97.38 143 MET A CA 1
ATOM 1168 C C . MET A 1 143 ? 9.072 -3.728 7.140 1.00 97.38 143 MET A C 1
ATOM 1170 O O . MET A 1 143 ? 9.388 -4.420 8.110 1.00 97.38 143 MET A O 1
ATOM 1174 N N . LYS A 1 144 ? 7.861 -3.182 7.016 1.00 96.38 144 LYS A N 1
ATOM 1175 C CA . LYS A 1 144 ? 6.790 -3.238 8.019 1.00 96.38 144 LYS A CA 1
ATOM 1176 C C . LYS A 1 144 ? 5.585 -4.049 7.542 1.00 96.38 144 LYS A C 1
ATOM 1178 O O . LYS A 1 144 ? 4.495 -3.870 8.072 1.00 96.38 144 LYS A O 1
ATOM 1183 N N . ILE A 1 145 ? 5.785 -4.982 6.610 1.00 96.19 145 ILE A N 1
ATOM 1184 C CA . ILE A 1 145 ? 4.688 -5.752 6.014 1.00 96.19 145 ILE A CA 1
ATOM 1185 C C . ILE A 1 145 ? 3.834 -6.480 7.062 1.00 96.19 145 ILE A C 1
ATOM 1187 O O . ILE A 1 145 ? 2.611 -6.423 6.994 1.00 96.19 145 ILE A O 1
ATOM 1191 N N . ASN A 1 146 ? 4.458 -7.086 8.081 1.00 94.19 146 ASN A N 1
ATOM 1192 C CA . ASN A 1 146 ? 3.751 -7.794 9.152 1.00 94.19 146 ASN A CA 1
ATOM 1193 C C . ASN A 1 146 ? 2.800 -6.862 9.925 1.00 94.19 146 ASN A C 1
ATOM 1195 O O . ASN A 1 146 ? 1.592 -7.086 9.854 1.00 94.19 146 ASN A O 1
ATOM 1199 N N . PRO A 1 147 ? 3.286 -5.797 10.601 1.00 94.00 147 PRO A N 1
ATOM 1200 C CA . PRO A 1 147 ? 2.398 -4.905 11.343 1.00 94.00 147 PRO A CA 1
ATOM 1201 C C . PRO A 1 147 ? 1.404 -4.164 10.439 1.00 94.00 147 PRO A C 1
ATOM 1203 O O . PRO A 1 147 ? 0.293 -3.886 10.873 1.00 94.00 147 PRO A O 1
ATOM 1206 N N . ILE A 1 148 ? 1.750 -3.875 9.178 1.00 95.25 148 ILE A N 1
ATOM 1207 C CA . ILE A 1 148 ? 0.801 -3.289 8.218 1.00 95.25 148 ILE A CA 1
ATOM 1208 C C . ILE A 1 148 ? -0.353 -4.248 7.946 1.00 95.25 148 ILE A C 1
ATOM 1210 O O . ILE A 1 148 ? -1.505 -3.841 8.023 1.00 95.25 148 ILE A O 1
ATOM 1214 N N . THR A 1 149 ? -0.056 -5.517 7.675 1.00 94.56 149 THR A N 1
ATOM 1215 C CA . THR A 1 149 ? -1.081 -6.532 7.397 1.00 94.56 149 THR A CA 1
ATOM 1216 C C . THR A 1 149 ? -1.949 -6.796 8.634 1.00 94.56 149 THR A C 1
ATOM 1218 O O . THR A 1 149 ? -3.134 -7.083 8.510 1.00 94.56 149 THR A O 1
ATOM 1221 N N . GLU A 1 150 ? -1.386 -6.704 9.840 1.00 92.94 150 GLU A N 1
ATOM 1222 C CA . GLU A 1 150 ? -2.145 -6.805 11.094 1.00 92.94 150 GLU A CA 1
ATOM 1223 C C . GLU A 1 150 ? -3.095 -5.622 11.288 1.00 92.94 150 GLU A C 1
ATOM 1225 O O . GLU A 1 150 ? -4.285 -5.838 11.504 1.00 92.94 150 GLU A O 1
ATOM 1230 N N . VAL A 1 151 ? -2.591 -4.390 11.155 1.00 94.19 151 VAL A N 1
ATOM 1231 C CA . VAL A 1 151 ? -3.405 -3.167 11.229 1.00 94.19 151 VAL A CA 1
ATOM 1232 C C . VAL A 1 151 ? -4.516 -3.198 10.189 1.00 94.19 151 VAL A C 1
ATOM 1234 O O . VAL A 1 151 ? -5.658 -2.889 10.508 1.00 94.19 151 VAL A O 1
ATOM 1237 N N . LEU A 1 152 ? -4.180 -3.583 8.960 1.00 93.94 152 LEU A N 1
ATOM 1238 C CA . LEU A 1 152 ? -5.113 -3.669 7.850 1.00 93.94 152 LEU A CA 1
ATOM 1239 C C . LEU A 1 152 ? -6.204 -4.708 8.113 1.00 93.94 152 LEU A C 1
ATOM 1241 O O . LEU A 1 152 ? -7.372 -4.372 7.983 1.00 93.94 152 LEU A O 1
ATOM 1245 N N . GLY A 1 153 ? -5.842 -5.923 8.534 1.00 92.62 153 GLY A N 1
ATOM 1246 C CA . GLY A 1 153 ? -6.818 -6.970 8.853 1.00 92.62 153 GLY A CA 1
ATOM 1247 C C . GLY A 1 153 ? -7.761 -6.533 9.971 1.00 92.62 153 GLY A C 1
ATOM 1248 O O . GLY A 1 153 ? -8.969 -6.510 9.784 1.00 92.62 153 GLY A O 1
ATOM 1249 N N . SER A 1 154 ? -7.217 -6.046 11.092 1.00 92.44 154 SER A N 1
ATOM 1250 C CA . SER A 1 154 ? -8.038 -5.564 12.212 1.00 92.44 154 SER A CA 1
ATOM 1251 C C . SER A 1 154 ? -8.907 -4.357 11.856 1.00 92.44 154 SER A C 1
ATOM 1253 O O . SER A 1 154 ? -10.001 -4.213 12.399 1.00 92.44 154 SER A O 1
ATOM 1255 N N . TYR A 1 155 ? -8.434 -3.482 10.966 1.00 93.19 155 TYR A N 1
ATOM 1256 C CA . TYR A 1 155 ? -9.240 -2.379 10.463 1.00 93.19 155 TYR A CA 1
ATOM 1257 C C . TYR A 1 155 ? -10.393 -2.893 9.598 1.00 93.19 155 TYR A C 1
ATOM 1259 O O . TYR A 1 155 ? -11.532 -2.527 9.869 1.00 93.19 155 TYR A O 1
ATOM 1267 N N . LEU A 1 156 ? -10.124 -3.759 8.616 1.00 90.62 156 LEU A N 1
ATOM 1268 C CA . LEU A 1 156 ? -11.149 -4.322 7.732 1.00 90.62 156 LEU A CA 1
ATOM 1269 C C . LEU A 1 156 ? -12.190 -5.138 8.514 1.00 90.62 156 LEU A C 1
ATOM 1271 O O . LEU A 1 156 ? -13.382 -4.957 8.284 1.00 90.62 156 LEU A O 1
ATOM 1275 N N . ASP A 1 157 ? -11.766 -5.938 9.495 1.00 89.69 157 ASP A N 1
ATOM 1276 C CA . ASP A 1 157 ? -12.667 -6.672 10.396 1.00 89.69 157 ASP A CA 1
ATOM 1277 C C . ASP A 1 157 ? -13.570 -5.717 11.193 1.00 89.69 157 ASP A C 1
ATOM 1279 O O . ASP A 1 157 ? -14.748 -5.990 11.411 1.00 89.69 157 ASP A O 1
ATOM 1283 N N . SER A 1 158 ? -13.040 -4.558 11.607 1.00 90.06 158 SER A N 1
ATOM 1284 C CA . SER A 1 158 ? -13.806 -3.565 12.371 1.00 90.06 158 SER A CA 1
ATOM 1285 C C . SER A 1 158 ? -14.892 -2.851 11.563 1.00 90.06 158 SER A C 1
ATOM 1287 O O . SER A 1 158 ? -15.744 -2.192 12.158 1.00 90.06 158 SER A O 1
ATOM 1289 N N . LEU A 1 159 ? -14.855 -2.956 10.231 1.00 86.94 159 LEU A N 1
ATOM 1290 C CA . LEU A 1 159 ? -15.844 -2.341 9.349 1.00 86.94 159 LEU A CA 1
ATOM 1291 C C . LEU A 1 159 ? -17.143 -3.142 9.254 1.00 86.94 159 LEU A C 1
ATOM 1293 O O . LEU A 1 159 ? -18.150 -2.573 8.841 1.00 86.94 159 LEU A O 1
ATOM 1297 N N . ASP A 1 160 ? -17.131 -4.431 9.615 1.00 81.50 160 ASP A N 1
ATOM 1298 C CA . ASP A 1 160 ? -18.315 -5.305 9.580 1.00 81.50 160 ASP A CA 1
ATOM 1299 C C . ASP A 1 160 ? -19.074 -5.231 8.234 1.00 81.50 160 ASP A C 1
ATOM 1301 O O . ASP A 1 160 ? -20.294 -5.085 8.173 1.00 81.50 160 ASP A O 1
ATOM 1305 N N . GLY A 1 161 ? -18.325 -5.222 7.123 1.00 74.06 161 GLY A N 1
ATOM 1306 C CA . GLY A 1 161 ? -18.894 -5.156 5.772 1.00 74.06 161 GLY A CA 1
ATOM 1307 C C . GLY A 1 161 ? -19.540 -3.814 5.398 1.00 74.06 161 GLY A C 1
ATOM 1308 O O . GLY A 1 161 ? -20.297 -3.757 4.434 1.00 74.06 161 GLY A O 1
ATOM 1309 N N . LYS A 1 162 ? -19.268 -2.724 6.127 1.00 80.50 162 LYS A N 1
ATOM 1310 C CA . LYS A 1 162 ? -19.813 -1.385 5.843 1.00 80.50 162 LYS A CA 1
ATOM 1311 C C . LYS A 1 162 ? -18.716 -0.384 5.501 1.00 80.50 162 LYS A C 1
ATOM 1313 O O . LYS A 1 162 ? -17.596 -0.458 6.002 1.00 80.50 162 LYS A O 1
ATOM 1318 N N . LEU A 1 163 ? -19.050 0.601 4.668 1.00 80.25 163 LEU A N 1
ATOM 1319 C CA . LEU A 1 163 ? -18.183 1.763 4.490 1.00 80.25 163 LEU A CA 1
ATOM 1320 C C . LEU A 1 163 ? -18.092 2.529 5.821 1.00 80.25 163 LEU A C 1
ATOM 1322 O O . LEU A 1 163 ? -19.117 2.699 6.487 1.00 80.25 163 LEU A O 1
ATOM 1326 N N . PRO A 1 164 ? -16.899 3.014 6.214 1.00 82.75 164 PRO A N 1
ATOM 1327 C CA . PRO A 1 164 ? -16.770 3.872 7.383 1.00 82.75 164 PRO A CA 1
ATOM 1328 C C . PRO A 1 164 ? -17.691 5.086 7.248 1.00 82.75 164 PRO A C 1
ATOM 1330 O O . PRO A 1 164 ? -17.712 5.738 6.201 1.00 82.75 164 PRO A O 1
ATOM 1333 N N . GLU A 1 165 ? -18.427 5.420 8.305 1.00 78.75 165 GLU A N 1
ATOM 1334 C CA . GLU A 1 165 ? -19.264 6.618 8.297 1.00 78.75 165 GLU A CA 1
ATOM 1335 C C . GLU A 1 165 ? -18.410 7.870 8.092 1.00 78.75 165 GLU A C 1
ATOM 1337 O O . GLU A 1 165 ? -17.379 8.067 8.754 1.00 78.75 165 GLU A O 1
ATOM 1342 N N . HIS A 1 166 ? -18.864 8.751 7.195 1.00 70.25 166 HIS A N 1
ATOM 1343 C CA . HIS A 1 166 ? -18.224 10.046 7.041 1.00 70.25 166 HIS A CA 1
ATOM 1344 C C . HIS A 1 166 ? -18.329 10.793 8.365 1.00 70.25 166 HIS A C 1
ATOM 1346 O O . HIS A 1 166 ? -19.408 10.945 8.932 1.00 70.25 166 HIS A O 1
ATOM 1352 N N . SER A 1 167 ? -17.199 11.261 8.875 1.00 64.81 167 SER A N 1
ATOM 1353 C CA . SER A 1 167 ? -17.156 11.864 10.195 1.00 64.81 167 SER A CA 1
ATOM 1354 C C . SER A 1 167 ? -16.256 13.096 10.223 1.00 64.81 167 SER A C 1
ATOM 1356 O O . SER A 1 167 ? -15.336 13.181 9.414 1.00 64.81 167 SER A O 1
ATOM 1358 N N . PRO A 1 168 ? -16.460 14.051 11.149 1.00 75.50 168 PRO A N 1
ATOM 1359 C CA . PRO A 1 168 ? -15.603 15.230 11.237 1.00 75.50 168 PRO A CA 1
ATOM 1360 C C . PRO A 1 168 ? -14.144 14.862 11.551 1.00 75.50 168 PRO A C 1
ATOM 1362 O O . PRO A 1 168 ? -13.869 13.901 12.285 1.00 75.50 168 PRO A O 1
ATOM 1365 N N . ILE A 1 169 ? -13.214 15.645 10.997 1.00 75.25 169 ILE A N 1
ATOM 1366 C CA . ILE A 1 169 ? -11.771 15.516 11.237 1.00 75.25 169 ILE A CA 1
ATOM 1367 C C . ILE A 1 169 ? -11.497 15.798 12.720 1.00 75.25 169 ILE A C 1
ATOM 1369 O O . ILE A 1 169 ? -11.923 16.823 13.248 1.00 75.25 169 ILE A O 1
ATOM 1373 N N . THR A 1 170 ? -10.807 14.880 13.398 1.00 77.50 170 THR A N 1
ATOM 1374 C CA . THR A 1 170 ? -10.397 15.062 14.799 1.00 77.50 170 THR A CA 1
ATOM 1375 C C . THR A 1 170 ? -9.217 16.030 14.891 1.00 77.50 170 THR A C 1
ATOM 1377 O O . THR A 1 170 ? -8.456 16.177 13.935 1.00 77.50 170 THR A O 1
ATOM 1380 N N . GLU A 1 171 ? -9.019 16.663 16.049 1.00 78.50 171 GLU A N 1
ATOM 1381 C CA . GLU A 1 171 ? -7.864 17.546 16.281 1.00 78.50 171 GLU A CA 1
ATOM 1382 C C . GLU A 1 171 ? -6.529 16.811 16.065 1.00 78.50 171 GLU A C 1
ATOM 1384 O O . GLU A 1 171 ? -5.623 17.353 15.441 1.00 78.50 171 GLU A O 1
ATOM 1389 N N . GLY A 1 172 ? -6.432 15.540 16.474 1.00 75.75 172 GLY A N 1
ATOM 1390 C CA . GLY A 1 172 ? -5.245 14.707 16.246 1.00 75.75 172 GLY A CA 1
ATOM 1391 C C . GLY A 1 172 ? -4.943 14.466 14.762 1.00 75.75 172 GLY A C 1
ATOM 1392 O O . GLY A 1 172 ? -3.794 14.596 14.328 1.00 75.75 172 GLY A O 1
ATOM 1393 N N . LEU A 1 173 ? -5.968 14.187 13.949 1.00 75.38 173 LEU A N 1
ATOM 1394 C CA . LEU A 1 173 ? -5.821 14.074 12.495 1.00 75.38 173 LEU A CA 1
ATOM 1395 C C . LEU A 1 173 ? -5.510 15.427 11.848 1.00 75.38 173 LEU A C 1
ATOM 1397 O O . LEU A 1 173 ? -4.664 15.497 10.954 1.00 75.38 173 LEU A O 1
ATOM 1401 N N . TRP A 1 174 ? -6.135 16.508 12.311 1.00 75.19 174 TRP A N 1
ATOM 1402 C CA . TRP A 1 174 ? -5.838 17.857 11.836 1.00 75.19 174 TRP A CA 1
ATOM 1403 C C . TRP A 1 174 ? -4.391 18.259 12.129 1.00 75.19 174 TRP A C 1
ATOM 1405 O O . TRP A 1 174 ? -3.701 18.778 11.258 1.00 75.19 174 TRP A O 1
ATOM 1415 N N . ASP A 1 175 ? -3.875 17.937 13.306 1.00 75.69 175 ASP A N 1
ATOM 1416 C CA . ASP A 1 175 ? -2.482 18.188 13.657 1.00 75.69 175 ASP A CA 1
ATOM 1417 C C . ASP A 1 175 ? -1.509 17.373 12.807 1.00 75.69 175 ASP A C 1
ATOM 1419 O O . ASP A 1 175 ? -0.444 17.862 12.425 1.00 75.69 175 ASP A O 1
ATOM 1423 N N . LYS A 1 176 ? -1.892 16.144 12.461 1.00 73.56 176 LYS A N 1
ATOM 1424 C CA . LYS A 1 176 ? -1.084 15.239 11.646 1.00 73.56 176 LYS A CA 1
ATOM 1425 C C . LYS A 1 176 ? -1.031 15.636 10.169 1.00 73.56 176 LYS A C 1
ATOM 1427 O O . LYS A 1 176 ? 0.031 15.532 9.559 1.00 73.56 176 LYS A O 1
ATOM 1432 N N . PHE A 1 177 ? -2.154 16.065 9.591 1.00 69.88 177 PHE A N 1
ATOM 1433 C CA . PHE A 1 177 ? -2.269 16.364 8.155 1.00 69.88 177 PHE A CA 1
ATOM 1434 C C . PHE A 1 177 ? -2.319 17.864 7.852 1.00 69.88 177 PHE A C 1
ATOM 1436 O O . PHE A 1 177 ? -1.675 18.322 6.908 1.00 69.88 177 PHE A O 1
ATOM 1443 N N . GLY A 1 178 ? -3.028 18.642 8.665 1.00 58.19 178 GLY A N 1
ATOM 1444 C CA . GLY A 1 178 ? -3.261 20.077 8.485 1.00 58.19 178 GLY A CA 1
ATOM 1445 C C . GLY A 1 178 ? -2.041 20.958 8.761 1.00 58.19 178 GLY A C 1
ATOM 1446 O O . GLY A 1 178 ? -1.911 22.019 8.157 1.00 58.19 178 GLY A O 1
ATOM 1447 N N . LYS A 1 179 ? -1.095 20.511 9.598 1.00 52.19 179 LYS A N 1
ATOM 1448 C CA . LYS A 1 179 ? 0.172 21.232 9.850 1.00 52.19 179 LYS A CA 1
ATOM 1449 C C . LYS A 1 179 ? 1.281 20.892 8.851 1.00 52.19 179 LYS A C 1
ATOM 1451 O O . LYS A 1 179 ? 2.349 21.508 8.901 1.00 52.19 179 LYS A O 1
ATOM 1456 N N . SER A 1 180 ? 1.058 19.939 7.937 1.00 49.28 180 SER A N 1
ATOM 1457 C CA . SER A 1 180 ? 2.016 19.666 6.866 1.00 49.28 180 SER A CA 1
ATOM 1458 C C . SER A 1 180 ? 2.038 20.866 5.918 1.00 49.28 180 SER A C 1
ATOM 1460 O O . SER A 1 180 ? 1.171 21.069 5.072 1.00 49.28 180 SER A O 1
ATOM 1462 N N . LEU A 1 181 ? 3.024 21.737 6.121 1.00 45.09 181 LEU A N 1
ATOM 1463 C CA . LEU A 1 181 ? 3.294 22.879 5.263 1.00 45.09 181 LEU A CA 1
ATOM 1464 C C . LEU A 1 181 ? 3.728 22.361 3.892 1.00 45.09 181 LEU A C 1
ATOM 1466 O O . LEU A 1 181 ? 4.917 22.282 3.588 1.00 45.09 181 LEU A O 1
ATOM 1470 N N . ASN A 1 182 ? 2.757 22.005 3.055 1.00 49.66 182 ASN A N 1
ATOM 1471 C CA . ASN A 1 182 ? 2.996 21.750 1.651 1.00 49.66 182 ASN A CA 1
ATOM 1472 C C . ASN A 1 182 ? 3.555 23.054 1.067 1.00 49.66 182 ASN A C 1
ATOM 1474 O O . ASN A 1 182 ? 2.918 24.106 1.154 1.00 49.66 182 ASN A O 1
ATOM 1478 N N . SER A 1 183 ? 4.760 23.007 0.503 1.00 47.38 183 SER A N 1
ATOM 1479 C CA . SER A 1 183 ? 5.383 24.148 -0.177 1.00 47.38 183 SER A CA 1
ATOM 1480 C C . SER A 1 183 ? 4.449 24.753 -1.231 1.00 47.38 183 SER A C 1
ATOM 1482 O O . SER A 1 183 ? 4.477 25.961 -1.447 1.00 47.38 183 SER A O 1
ATOM 1484 N N . ARG A 1 184 ? 3.546 23.942 -1.799 1.00 50.12 184 ARG A N 1
ATOM 1485 C CA . ARG A 1 184 ? 2.454 24.372 -2.677 1.00 50.12 184 ARG A CA 1
ATOM 1486 C C . ARG A 1 184 ? 1.355 25.159 -1.957 1.00 50.12 184 ARG A C 1
ATOM 1488 O O . ARG A 1 184 ? 0.919 26.160 -2.502 1.00 50.12 184 ARG A O 1
ATOM 1495 N N . ASN A 1 185 ? 0.934 24.771 -0.748 1.00 52.22 185 ASN A N 1
ATOM 1496 C CA . ASN A 1 185 ? -0.051 25.542 0.029 1.00 52.22 185 ASN A CA 1
ATOM 1497 C C . ASN A 1 185 ? 0.540 26.875 0.490 1.00 52.22 185 ASN A C 1
ATOM 1499 O O . ASN A 1 185 ? -0.119 27.896 0.362 1.00 52.22 185 ASN A O 1
ATOM 1503 N N . LYS A 1 186 ? 1.813 26.894 0.910 1.00 50.69 186 LYS A N 1
ATOM 1504 C CA . LYS A 1 186 ? 2.531 28.148 1.187 1.00 50.69 186 LYS A CA 1
ATOM 1505 C C . LYS A 1 186 ? 2.634 29.042 -0.046 1.00 50.69 186 LYS A C 1
ATOM 1507 O O . LYS A 1 186 ? 2.466 30.247 0.071 1.00 50.69 186 LYS A O 1
ATOM 1512 N N . ARG A 1 187 ? 2.924 28.462 -1.215 1.00 56.81 187 ARG A N 1
ATOM 1513 C CA . ARG A 1 187 ? 3.013 29.191 -2.487 1.00 56.81 187 ARG A CA 1
ATOM 1514 C C . ARG A 1 187 ? 1.650 29.717 -2.927 1.00 56.81 187 ARG A C 1
ATOM 1516 O O . ARG A 1 187 ? 1.570 30.868 -3.320 1.00 56.81 187 ARG A O 1
ATOM 1523 N N . LYS A 1 188 ? 0.590 28.926 -2.764 1.00 56.66 188 LYS A N 1
ATOM 1524 C CA . LYS A 1 188 ? -0.790 29.334 -3.023 1.00 56.66 188 LYS A CA 1
ATOM 1525 C C . LYS A 1 188 ? -1.241 30.447 -2.078 1.00 56.66 188 LYS A C 1
ATOM 1527 O O . LYS A 1 188 ? -1.701 31.468 -2.555 1.00 56.66 188 LYS A O 1
ATOM 1532 N N . GLU A 1 189 ? -1.025 30.312 -0.770 1.00 56.19 189 GLU A N 1
ATOM 1533 C CA . GLU A 1 189 ? -1.324 31.368 0.209 1.00 56.19 189 GLU A CA 1
ATOM 1534 C C . GLU A 1 189 ? -0.492 32.637 -0.027 1.00 56.19 189 GLU A C 1
ATOM 1536 O O . GLU A 1 189 ? -0.980 33.744 0.183 1.00 56.19 189 GLU A O 1
ATOM 1541 N N . TYR A 1 190 ? 0.767 32.501 -0.452 1.00 62.50 190 TYR A N 1
ATOM 1542 C CA . TYR A 1 190 ? 1.621 33.630 -0.824 1.00 62.50 190 TYR A CA 1
ATOM 1543 C C . TYR A 1 190 ? 1.125 34.318 -2.103 1.00 62.50 190 TYR A C 1
ATOM 1545 O O . TYR A 1 190 ? 1.017 35.539 -2.128 1.00 62.50 190 TYR A O 1
ATOM 1553 N N . ASN A 1 191 ? 0.770 33.547 -3.131 1.00 68.00 191 ASN A N 1
ATOM 1554 C CA . ASN A 1 191 ? 0.259 34.057 -4.401 1.00 68.00 191 ASN A CA 1
ATOM 1555 C C . ASN A 1 191 ? -1.125 34.705 -4.234 1.00 68.00 191 ASN A C 1
ATOM 1557 O O . ASN A 1 191 ? -1.332 35.805 -4.735 1.00 68.00 191 ASN A O 1
ATOM 1561 N N . GLU A 1 192 ? -2.016 34.107 -3.435 1.00 63.00 192 GLU A N 1
ATOM 1562 C CA . GLU A 1 192 ? -3.308 34.689 -3.042 1.00 63.00 192 GLU A CA 1
ATOM 1563 C C . GLU A 1 192 ? -3.114 36.001 -2.255 1.00 63.00 192 GLU A C 1
ATOM 1565 O O . GLU A 1 192 ? -3.789 36.988 -2.535 1.00 63.00 192 GLU A O 1
ATOM 1570 N N . LYS A 1 193 ? -2.145 36.068 -1.326 1.00 68.38 193 LYS A N 1
ATOM 1571 C CA . LYS A 1 193 ? -1.808 37.309 -0.595 1.00 68.38 193 LYS A CA 1
ATOM 1572 C C . LYS A 1 193 ? -1.196 38.399 -1.476 1.00 68.38 193 LYS A C 1
ATOM 1574 O O . LYS A 1 193 ? -1.346 39.575 -1.158 1.00 68.38 193 LYS A O 1
ATOM 1579 N N . MET A 1 194 ? -0.497 38.022 -2.542 1.00 68.44 194 MET A N 1
ATOM 1580 C CA . MET A 1 194 ? 0.139 38.948 -3.483 1.00 68.44 194 MET A CA 1
ATOM 1581 C C . MET A 1 194 ? -0.755 39.300 -4.683 1.00 68.44 194 MET A C 1
ATOM 1583 O O . MET A 1 194 ? -0.333 40.082 -5.532 1.00 68.44 194 MET A O 1
ATOM 1587 N N . GLY A 1 195 ? -1.970 38.742 -4.768 1.00 65.12 195 GLY A N 1
ATOM 1588 C CA . GLY A 1 195 ? -2.885 38.960 -5.893 1.00 65.12 195 GLY A CA 1
ATOM 1589 C C . GLY A 1 195 ? -2.372 38.401 -7.225 1.00 65.12 195 GLY A C 1
ATOM 1590 O O . GLY A 1 195 ? -2.730 38.914 -8.280 1.00 65.12 195 GLY A O 1
ATOM 1591 N N . ILE A 1 196 ? -1.501 37.390 -7.184 1.00 66.50 196 ILE A N 1
ATOM 1592 C CA . ILE A 1 196 ? -0.922 36.752 -8.369 1.00 66.50 196 ILE A CA 1
ATOM 1593 C C . ILE A 1 196 ? -1.844 35.600 -8.780 1.00 66.50 196 ILE A C 1
ATOM 1595 O O . ILE A 1 196 ? -1.917 34.588 -8.080 1.00 66.50 196 ILE A O 1
ATOM 1599 N N . GLU A 1 197 ? -2.535 35.738 -9.912 1.00 54.47 197 GLU A N 1
ATOM 1600 C CA . GLU A 1 197 ? -3.258 34.626 -10.540 1.00 54.47 197 GLU A CA 1
ATOM 1601 C C . GLU A 1 197 ? -2.241 33.616 -11.091 1.00 54.47 197 GLU A C 1
ATOM 1603 O O . GLU A 1 197 ? -1.419 33.942 -11.948 1.00 54.47 197 GLU A O 1
ATOM 1608 N N . GLU A 1 198 ? -2.242 32.386 -10.567 1.00 49.25 198 GLU A N 1
ATOM 1609 C CA . GLU A 1 198 ? -1.425 31.316 -11.141 1.00 49.25 198 GLU A CA 1
ATOM 1610 C C . GLU A 1 198 ? -2.030 30.887 -12.484 1.00 49.25 198 GLU A C 1
ATOM 1612 O O . GLU A 1 198 ? -3.168 30.419 -12.532 1.00 49.25 198 GLU A O 1
ATOM 1617 N N . GLU A 1 199 ? -1.251 30.992 -13.567 1.00 45.44 199 GLU A N 1
ATOM 1618 C CA . GLU A 1 199 ? -1.526 30.253 -14.800 1.00 45.44 199 GLU A CA 1
ATOM 1619 C C . GLU A 1 199 ? -1.639 28.765 -14.449 1.00 45.44 199 GLU A C 1
ATOM 1621 O O . GLU A 1 199 ? -0.695 28.147 -13.943 1.00 45.44 199 GLU A O 1
ATOM 1626 N N . ILE A 1 200 ? -2.818 28.196 -14.698 1.00 42.56 200 ILE A N 1
ATOM 1627 C CA . ILE A 1 200 ? -3.076 26.767 -14.558 1.00 42.56 200 ILE A CA 1
ATOM 1628 C C . ILE A 1 200 ? -2.256 26.074 -15.647 1.00 42.56 200 ILE A C 1
ATOM 1630 O O . ILE A 1 200 ? -2.698 25.911 -16.780 1.00 42.56 200 ILE A O 1
ATOM 1634 N N . VAL A 1 201 ? -1.018 25.704 -15.321 1.00 38.88 201 VAL A N 1
ATOM 1635 C CA . VAL A 1 201 ? -0.243 24.792 -16.158 1.00 38.88 201 VAL A CA 1
ATOM 1636 C C . VAL A 1 201 ? -0.848 23.413 -15.951 1.00 38.88 201 VAL A C 1
ATOM 1638 O O . VAL A 1 201 ? -0.561 22.738 -14.960 1.00 38.88 201 VAL A O 1
ATOM 1641 N N . ASP A 1 202 ? -1.713 23.042 -16.886 1.00 34.84 202 ASP A N 1
ATOM 1642 C CA . ASP A 1 202 ? -2.346 21.737 -16.985 1.00 34.84 202 ASP A CA 1
ATOM 1643 C C . ASP A 1 202 ? -1.248 20.665 -17.115 1.00 34.84 202 ASP A C 1
ATOM 1645 O O . ASP A 1 202 ? -0.604 20.486 -18.150 1.00 34.84 202 ASP A O 1
ATOM 1649 N N . ARG A 1 203 ? -0.914 20.038 -15.987 1.00 33.62 203 ARG A N 1
ATOM 1650 C CA . ARG A 1 203 ? -0.003 18.895 -15.892 1.00 33.62 203 ARG A CA 1
ATOM 1651 C C . ARG A 1 203 ? -0.672 17.852 -15.017 1.00 33.62 203 ARG A C 1
ATOM 1653 O O . ARG A 1 203 ? -0.415 17.841 -13.814 1.00 33.62 203 ARG A O 1
ATOM 1660 N N . ASP A 1 204 ? -1.534 17.037 -15.628 1.00 34.84 204 ASP A N 1
ATOM 1661 C CA . ASP A 1 204 ? -1.943 15.637 -15.353 1.00 34.84 204 ASP A CA 1
ATOM 1662 C C . ASP A 1 204 ? -1.724 15.041 -13.945 1.00 34.84 204 ASP A C 1
ATOM 1664 O O . ASP A 1 204 ? -1.448 13.861 -13.746 1.00 34.84 204 ASP A O 1
ATOM 1668 N N . SER A 1 205 ? -1.867 15.858 -12.915 1.00 32.88 205 SER A N 1
ATOM 1669 C CA . SER A 1 205 ? -1.841 15.479 -11.504 1.00 32.88 205 SER A CA 1
ATOM 1670 C C . SER A 1 205 ? -2.765 16.396 -10.700 1.00 32.88 205 SER A C 1
ATOM 1672 O O . SER A 1 205 ? -2.600 16.613 -9.496 1.00 32.88 205 SER A O 1
ATOM 1674 N N . GLU A 1 206 ? -3.791 16.915 -11.379 1.00 38.03 206 GLU A N 1
ATOM 1675 C CA . GLU A 1 206 ? -5.041 17.323 -10.760 1.00 38.03 206 GLU A CA 1
ATOM 1676 C C . GLU A 1 206 ? -5.789 16.077 -10.276 1.00 38.03 206 GLU A C 1
ATOM 1678 O O . GLU A 1 206 ? -6.699 15.571 -10.920 1.00 38.03 206 GLU A O 1
ATOM 1683 N N . VAL A 1 207 ? -5.429 15.580 -9.096 1.00 37.56 207 VAL A N 1
ATOM 1684 C CA . VAL A 1 207 ? -6.378 14.790 -8.309 1.00 37.56 207 VAL A CA 1
ATOM 1685 C C . VAL A 1 207 ? -6.601 15.484 -6.975 1.00 37.56 207 VAL A C 1
ATOM 1687 O O . VAL A 1 207 ? -5.890 15.292 -5.993 1.00 37.56 207 VAL A O 1
ATOM 1690 N N . GLU A 1 208 ? -7.554 16.413 -7.018 1.00 39.00 208 GLU A N 1
ATOM 1691 C CA . GLU A 1 208 ? -8.768 16.458 -6.189 1.00 39.00 208 GLU A CA 1
ATOM 1692 C C . GLU A 1 208 ? -8.715 16.320 -4.659 1.00 39.00 208 GLU A C 1
ATOM 1694 O O . GLU A 1 208 ? -9.765 16.446 -4.043 1.00 39.00 208 GLU A O 1
ATOM 1699 N N . VAL A 1 209 ? -7.573 16.202 -3.978 1.00 42.25 209 VAL A N 1
ATOM 1700 C CA . VAL A 1 209 ? -7.588 16.136 -2.497 1.00 42.25 209 VAL A CA 1
ATOM 1701 C C . VAL A 1 209 ? -8.118 17.444 -1.886 1.00 42.25 209 VAL A C 1
ATOM 1703 O O . VAL A 1 209 ? -8.916 17.431 -0.953 1.00 42.25 209 VAL A O 1
ATOM 1706 N N . ASN A 1 210 ? -7.759 18.596 -2.462 1.00 40.66 210 ASN A N 1
ATOM 1707 C CA . ASN A 1 210 ? -8.221 19.901 -1.972 1.00 40.66 210 ASN A CA 1
ATOM 1708 C C . ASN A 1 210 ? -9.658 20.259 -2.399 1.00 40.66 210 ASN A C 1
ATOM 1710 O O . ASN A 1 210 ? -10.289 21.068 -1.720 1.00 40.66 210 ASN A O 1
ATOM 1714 N N . LYS A 1 211 ? -10.190 19.683 -3.490 1.00 42.69 211 LYS A N 1
ATOM 1715 C CA . LYS A 1 211 ? -11.610 19.851 -3.862 1.00 42.69 211 LYS A CA 1
ATOM 1716 C C . LYS A 1 211 ? -12.505 19.027 -2.935 1.00 42.69 211 LYS A C 1
ATOM 1718 O O . LYS A 1 211 ? -13.469 19.579 -2.415 1.00 42.69 211 LYS A O 1
ATOM 1723 N N . LEU A 1 212 ? -12.112 17.784 -2.637 1.00 42.00 212 LEU A N 1
ATOM 1724 C CA . LEU A 1 212 ? -12.758 16.945 -1.621 1.00 42.00 212 LEU A CA 1
ATOM 1725 C C . LEU A 1 212 ? -12.796 17.645 -0.259 1.00 42.00 212 LEU A C 1
ATOM 1727 O O . LEU A 1 212 ? -13.846 17.704 0.365 1.00 42.00 212 LEU A O 1
ATOM 1731 N N . ILE A 1 213 ? -11.694 18.271 0.168 1.00 46.06 213 ILE A N 1
ATOM 1732 C CA . ILE A 1 213 ? -11.657 18.999 1.445 1.00 46.06 213 ILE A CA 1
ATOM 1733 C C . ILE A 1 213 ? -12.483 20.296 1.408 1.00 46.06 213 ILE A C 1
ATOM 1735 O O . ILE A 1 213 ? -13.137 20.614 2.393 1.00 46.06 213 ILE A O 1
ATOM 1739 N N . ARG A 1 214 ? -12.509 21.052 0.300 1.00 41.91 214 ARG A N 1
ATOM 1740 C CA . ARG A 1 214 ? -13.300 22.300 0.209 1.00 41.91 214 ARG A CA 1
ATOM 1741 C C . ARG A 1 214 ? -14.812 22.057 0.123 1.00 41.91 214 ARG A C 1
ATOM 1743 O O . ARG A 1 214 ? -15.560 22.839 0.704 1.00 41.91 214 ARG A O 1
ATOM 1750 N N . GLY A 1 215 ? -15.252 20.969 -0.514 1.00 43.78 215 GLY A N 1
ATOM 1751 C CA . GLY A 1 215 ? -16.662 20.554 -0.516 1.00 43.78 215 GLY A CA 1
ATOM 1752 C C . GLY A 1 215 ? -17.201 20.220 0.882 1.00 43.78 215 GLY A C 1
ATOM 1753 O O . GLY A 1 215 ? -18.378 20.433 1.151 1.00 43.78 215 GLY A O 1
ATOM 1754 N N . LEU A 1 216 ? -16.330 19.804 1.812 1.00 43.75 216 LEU A N 1
ATOM 1755 C CA . LEU A 1 216 ? -16.687 19.524 3.212 1.00 43.75 216 LEU A CA 1
ATOM 1756 C C . LEU A 1 216 ? -17.019 20.774 4.044 1.00 43.75 216 LEU A C 1
ATOM 1758 O O . LEU A 1 216 ? -17.576 20.641 5.129 1.00 43.75 216 LEU A O 1
ATOM 1762 N N . PHE A 1 217 ? -16.700 21.977 3.555 1.00 43.91 217 PHE A N 1
ATOM 1763 C CA . PHE A 1 217 ? -16.973 23.244 4.250 1.00 43.91 217 PHE A CA 1
ATOM 1764 C C . PHE A 1 217 ? -18.102 24.067 3.610 1.00 43.91 217 PHE A C 1
ATOM 1766 O O . PHE A 1 217 ? -18.384 25.163 4.085 1.00 43.91 217 PHE A O 1
ATOM 1773 N N . SER A 1 218 ? -18.736 23.580 2.534 1.00 40.94 218 SER A N 1
ATOM 1774 C CA . SER A 1 218 ? -19.769 24.332 1.791 1.00 40.94 218 SER A CA 1
ATOM 1775 C C . SER A 1 218 ? -21.212 23.872 2.046 1.00 40.94 218 SER A C 1
ATOM 1777 O O . SER A 1 218 ? -22.119 24.352 1.375 1.00 40.94 218 SER A O 1
ATOM 1779 N N . GLY A 1 219 ? -21.449 22.975 3.007 1.00 36.22 219 GLY A N 1
ATOM 1780 C CA . GLY A 1 219 ? -22.799 22.563 3.400 1.00 36.22 219 GLY A CA 1
ATOM 1781 C C . GLY A 1 219 ? -23.430 23.516 4.417 1.00 36.22 219 GLY A C 1
ATOM 1782 O O . GLY A 1 219 ? -23.266 23.307 5.617 1.00 36.22 219 GLY A O 1
ATOM 1783 N N . ASN A 1 220 ? -24.141 24.529 3.914 1.00 34.00 220 ASN A N 1
ATOM 1784 C CA . ASN A 1 220 ? -25.316 25.131 4.557 1.00 34.00 220 ASN A CA 1
ATOM 1785 C C . ASN A 1 220 ? -26.564 24.592 3.857 1.00 34.00 220 ASN A C 1
ATOM 1787 O O . ASN A 1 220 ? -26.535 24.555 2.605 1.00 34.00 220 ASN A O 1
#